Protein 5C5T (pdb70)

Radius of gyration: 26.63 Å; Cα contacts (8 Å, |Δi|>4): 850; chains: 2; bounding box: 52×87×55 Å

InterPro domains:
  IPR005123 Oxoglutarate/iron-dependent dioxygenase domain [PS51471] (134-240)
  IPR006620 Prolyl 4-hydroxylase, alpha subunit [SM00702] (50-239)
  IPR044862 Prolyl 4-hydroxylase alpha subunit, Fe(2+) 2OG dioxygenase domain [PF13640] (138-239)
  IPR045054 Prolyl 4-hydroxylase [PTHR10869] (55-238)

Sequence (360 aa):
GVCDGKYYEKIDGFLSDIECDVLINAAIKKGLIPKSRNSEQTWFMPGEHEVIDKIQKKTREFLNSKKHCIDKYNFEDVQVARYKPGQYYYHHYDGDDCDDACPKDQRLATLMVYLKAPEEGGGGETDFPTLKTKIKPKKGTSIFFWVADPVTRKLYKETLHAGLPVKSGEKIIANQWIRAVGVCDGKYYEKIDGFLSDIECDVLINAAIKKGLIRNSEQTWFMPGEHEVIDKIQKKTREFLNSKKHCIDKYNFEDVQVARYKPGQYYYHHYDGDDCDDACPKDQRLATLMVYLKAPEEGGGGETDFPTLKTKIKPKKGTSIFFWVADPVTRKLYKETLHAGLPVKSGEKIIANQWIRAVK

Structure (mmCIF, N/CA/C/O backbone):
data_5C5T
#
_entry.id   5C5T
#
_cell.length_a   33.790
_cell.length_b   156.950
_cell.length_c   41.240
_cell.angle_alpha   90.00
_cell.angle_beta   90.02
_cell.angle_gamma   90.00
#
_symmetry.space_group_name_H-M   'P 1 21 1'
#
loop_
_entity.id
_entity.type
_entity.pdbx_description
1 polymer 'Prolyl 4-hydroxylase'
2 non-polymer '2-OXOGLUTARIC ACID'
3 non-polymer 'ZINC ION'
4 non-polymer 'MANGANESE (II) ION'
5 water water
#
loop_
_atom_site.group_PDB
_atom_site.id
_atom_site.type_symbol
_atom_site.label_atom_id
_atom_site.label_alt_id
_atom_site.label_comp_id
_atom_site.label_asym_id
_atom_site.label_entity_id
_atom_site.label_seq_id
_atom_site.pdbx_PDB_ins_code
_atom_site.Cartn_x
_atom_site.Cartn_y
_atom_site.Cartn_z
_atom_site.occupancy
_atom_site.B_iso_or_equiv
_atom_site.auth_seq_id
_atom_site.auth_comp_id
_atom_site.auth_asym_id
_atom_site.auth_atom_id
_atom_site.pdbx_PDB_model_num
ATOM 1 N N . GLY A 1 31 ? -25.536 5.471 4.968 1.00 45.17 31 GLY A N 1
ATOM 2 C CA . GLY A 1 31 ? -25.646 6.643 4.109 1.00 32.70 31 GLY A CA 1
ATOM 3 C C . GLY A 1 31 ? -24.546 7.655 4.338 1.00 29.33 31 GLY A C 1
ATOM 4 O O . GLY A 1 31 ? -23.827 7.610 5.346 1.00 27.13 31 GLY A O 1
ATOM 5 N N . VAL A 1 32 ? -24.418 8.601 3.412 1.00 19.30 32 VAL A N 1
ATOM 6 C CA . VAL A 1 32 ? -23.399 9.631 3.537 1.00 16.01 32 VAL A CA 1
ATOM 7 C C . VAL A 1 32 ? -23.616 10.462 4.817 1.00 15.31 32 VAL A C 1
ATOM 8 O O . VAL A 1 32 ? -24.754 10.641 5.294 1.00 17.88 32 VAL A O 1
ATOM 12 N N . CYS A 1 33 ? -22.512 10.970 5.360 1.00 18.58 33 CYS A N 1
ATOM 13 C CA . CYS A 1 33 ? -22.527 11.764 6.599 1.00 18.89 33 CYS A CA 1
ATOM 14 C C . CYS A 1 33 ? -23.580 12.885 6.637 1.00 20.08 33 CYS A C 1
ATOM 15 O O . CYS A 1 33 ? -23.470 13.843 5.883 1.00 17.80 33 CYS A O 1
ATOM 18 N N . ASP A 1 34 ? -24.592 12.739 7.503 1.00 20.39 34 ASP A N 1
ATOM 19 C CA . ASP A 1 34 ? -25.721 13.686 7.608 1.00 21.46 34 ASP A CA 1
ATOM 20 C C . ASP A 1 34 ? -26.476 14.000 6.304 1.00 17.78 34 ASP A C 1
ATOM 21 O O . ASP A 1 34 ? -27.168 15.016 6.198 1.00 20.17 34 ASP A O 1
ATOM 26 N N . GLY A 1 35 ? -26.386 13.103 5.335 1.00 17.66 35 GLY A N 1
ATOM 27 C CA . GLY A 1 35 ? -26.967 13.316 4.012 1.00 18.78 35 GLY A CA 1
ATOM 28 C C . GLY A 1 35 ? -26.359 14.421 3.156 1.00 16.00 35 GLY A C 1
ATOM 29 O O . GLY A 1 35 ? -26.884 14.743 2.088 1.00 19.65 35 GLY A O 1
ATOM 30 N N . LYS A 1 36 ? -25.235 14.977 3.593 1.00 14.30 36 LYS A N 1
ATOM 31 C CA . LYS A 1 36 ? -24.628 16.109 2.927 1.00 12.64 36 LYS A CA 1
ATOM 32 C C . LYS A 1 36 ? -23.491 15.662 2.000 1.00 14.39 36 LYS A C 1
ATOM 33 O O . LYS A 1 36 ? -22.320 15.584 2.386 1.00 13.73 36 LYS A O 1
ATOM 39 N N . TYR A 1 37 ? -23.810 15.318 0.770 1.00 11.96 37 TYR A N 1
ATOM 40 C CA . TYR A 1 37 ? -22.751 14.855 -0.153 1.00 12.25 37 TYR A CA 1
ATOM 41 C C . TYR A 1 37 ? -21.659 15.896 -0.433 1.00 12.44 37 TYR A C 1
ATOM 42 O O . TYR A 1 37 ? -20.505 15.543 -0.637 1.00 10.91 37 TYR A O 1
ATOM 51 N N . TYR A 1 38 ? -22.034 17.181 -0.432 1.00 12.37 38 TYR A N 1
ATOM 52 C CA . TYR A 1 38 ? -21.104 18.315 -0.621 1.00 12.04 38 TYR A CA 1
ATOM 53 C C . TYR A 1 38 ? -21.556 19.476 0.245 1.00 12.19 38 TYR A C 1
ATOM 54 O O . TYR A 1 38 ? -22.726 19.519 0.644 1.00 13.22 38 TYR A O 1
ATOM 63 N N . GLU A 1 39 ? -20.602 20.323 0.615 1.00 12.21 39 GLU A N 1
ATOM 64 C CA . GLU A 1 39 ? -20.844 21.587 1.289 1.00 12.61 39 GLU A CA 1
ATOM 65 C C . GLU A 1 39 ? -19.939 22.616 0.666 1.00 12.88 39 GLU A C 1
ATOM 66 O O . GLU A 1 39 ? -18.735 22.365 0.406 1.00 13.25 39 GLU A O 1
ATOM 72 N N . LYS A 1 40 ? -20.480 23.833 0.540 1.00 13.29 40 LYS A N 1
ATOM 73 C CA . LYS A 1 40 ? -19.743 24.957 -0.022 1.00 13.51 40 LYS A CA 1
ATOM 74 C C . LYS A 1 40 ? -19.458 25.952 1.072 1.00 10.98 40 LYS A C 1
ATOM 75 O O . LYS A 1 40 ? -20.356 26.265 1.852 1.00 13.82 40 LYS A O 1
ATOM 81 N N . ILE A 1 41 ? -18.223 26.440 1.152 1.00 14.41 41 ILE A N 1
ATOM 82 C CA . ILE A 1 41 ? -17.842 27.440 2.131 1.00 13.99 41 ILE A CA 1
ATOM 83 C C . ILE A 1 41 ? -17.260 28.663 1.444 1.00 13.26 41 ILE A C 1
ATOM 84 O O . ILE A 1 41 ? -16.161 28.609 0.916 1.00 13.20 41 ILE A O 1
ATOM 89 N N . ASP A 1 42 ? -17.966 29.788 1.463 1.00 14.15 42 ASP A N 1
ATOM 90 C CA . ASP A 1 42 ? -17.371 31.019 0.931 1.00 13.69 42 ASP A CA 1
ATOM 91 C C . ASP A 1 42 ? -16.318 31.590 1.902 1.00 13.96 42 ASP A C 1
ATOM 92 O O . ASP A 1 42 ? -16.469 31.457 3.103 1.00 17.85 42 ASP A O 1
ATOM 97 N N . GLY A 1 43 ? -15.288 32.232 1.363 1.00 16.61 43 GLY A N 1
ATOM 98 C CA . GLY A 1 43 ? -14.232 32.828 2.150 1.00 18.67 43 GLY A CA 1
ATOM 99 C C . GLY A 1 43 ? -13.386 31.883 2.961 1.00 17.82 43 GLY A C 1
ATOM 100 O O . GLY A 1 43 ? -12.793 32.275 3.968 1.00 21.90 43 GLY A O 1
ATOM 101 N N . PHE A 1 44 ? -13.295 30.635 2.497 1.00 12.54 44 PHE A N 1
ATOM 102 C CA . PHE A 1 44 ? -12.436 29.646 3.133 1.00 15.20 44 PHE A CA 1
ATOM 103 C C . PHE A 1 44 ? -10.991 30.155 3.172 1.00 12.02 44 PHE A C 1
ATOM 104 O O . PHE A 1 44 ? -10.345 30.012 4.204 1.00 15.05 44 PHE A O 1
ATOM 112 N N . LEU A 1 45 ? -10.502 30.713 2.059 1.00 13.62 45 LEU A N 1
ATOM 113 C CA . LEU A 1 45 ? -9.243 31.501 2.062 1.00 15.81 45 LEU A CA 1
ATOM 114 C C . LEU A 1 45 ? -9.521 32.928 1.739 1.00 13.70 45 LEU A C 1
ATOM 115 O O . LEU A 1 45 ? -10.439 33.191 0.963 1.00 14.41 45 LEU A O 1
ATOM 120 N N . SER A 1 46 ? -8.712 33.867 2.257 1.00 13.69 46 SER A N 1
ATOM 121 C CA . SER A 1 46 ? -8.832 35.241 1.770 1.00 14.28 46 SER A CA 1
ATOM 122 C C . SER A 1 46 ? -8.325 35.386 0.336 1.00 15.43 46 SER A C 1
ATOM 123 O O . SER A 1 46 ? -7.586 34.534 -0.184 1.00 14.36 46 SER A O 1
ATOM 126 N N . ASP A 1 47 ? -8.711 36.473 -0.297 1.00 15.62 47 ASP A N 1
ATOM 127 C CA . ASP A 1 47 ? -8.248 36.754 -1.651 1.00 17.25 47 ASP A CA 1
ATOM 128 C C . ASP A 1 47 ? -6.700 36.848 -1.688 1.00 15.11 47 ASP A C 1
ATOM 129 O O . ASP A 1 47 ? -6.066 36.296 -2.588 1.00 14.25 47 ASP A O 1
ATOM 134 N N . ILE A 1 48 ? -6.080 37.510 -0.728 1.00 16.06 48 ILE A N 1
ATOM 135 C CA . ILE A 1 48 ? -4.625 37.672 -0.853 1.00 15.87 48 ILE A CA 1
ATOM 136 C C . ILE A 1 48 ? -3.936 36.311 -0.559 1.00 16.04 48 ILE A C 1
ATOM 137 O O . ILE A 1 48 ? -2.924 36.023 -1.208 1.00 16.24 48 ILE A O 1
ATOM 142 N N . GLU A 1 49 ? -4.492 35.464 0.318 1.00 16.95 49 GLU A N 1
ATOM 143 C CA . GLU A 1 49 ? -3.988 34.090 0.526 1.00 14.85 49 GLU A CA 1
ATOM 144 C C . GLU A 1 49 ? -4.051 33.269 -0.765 1.00 13.14 49 GLU A C 1
ATOM 145 O O . GLU A 1 49 ? -3.084 32.560 -1.089 1.00 13.28 49 GLU A O 1
ATOM 151 N N . CYS A 1 50 ? -5.164 33.346 -1.523 1.00 10.75 50 CYS A N 1
ATOM 152 C CA . CYS A 1 50 ? -5.206 32.699 -2.829 1.00 9.90 50 CYS A CA 1
ATOM 153 C C . CYS A 1 50 ? -4.102 33.176 -3.772 1.00 11.77 50 CYS A C 1
ATOM 154 O O . CYS A 1 50 ? -3.453 32.374 -4.452 1.00 14.30 50 CYS A O 1
ATOM 157 N N . ASP A 1 51 ? -3.847 34.482 -3.790 1.00 13.18 51 ASP A N 1
ATOM 158 C CA . ASP A 1 51 ? -2.852 35.011 -4.709 1.00 11.69 51 ASP A CA 1
ATOM 159 C C . ASP A 1 51 ? -1.446 34.569 -4.310 1.00 11.37 51 ASP A C 1
ATOM 160 O O . ASP A 1 51 ? -0.638 34.259 -5.184 1.00 13.95 51 ASP A O 1
ATOM 165 N N . VAL A 1 52 ? -1.171 34.522 -3.015 1.00 15.67 52 VAL A N 1
ATOM 166 C CA . VAL A 1 52 ? 0.131 34.096 -2.533 1.00 16.80 52 VAL A CA 1
ATOM 167 C C . VAL A 1 52 ? 0.350 32.631 -2.977 1.00 13.84 52 VAL A C 1
ATOM 168 O O . VAL A 1 52 ? 1.429 32.255 -3.424 1.00 15.65 52 VAL A O 1
ATOM 172 N N . LEU A 1 53 ? -0.702 31.828 -2.905 1.00 13.80 53 LEU A N 1
ATOM 173 C CA . LEU A 1 53 ? -0.556 30.418 -3.259 1.00 13.71 53 LEU A CA 1
ATOM 174 C C . LEU A 1 53 ? -0.389 30.268 -4.751 1.00 13.74 53 LEU A C 1
ATOM 175 O O . LEU A 1 53 ? 0.470 29.504 -5.201 1.00 12.92 53 LEU A O 1
ATOM 180 N N . ILE A 1 54 ? -1.170 30.993 -5.563 1.00 12.13 54 ILE A N 1
ATOM 181 C CA . ILE A 1 54 ? -0.954 30.955 -6.990 1.00 10.95 54 ILE A CA 1
ATOM 182 C C . ILE A 1 54 ? 0.477 31.298 -7.356 1.00 13.66 54 ILE A C 1
ATOM 183 O O . ILE A 1 54 ? 1.086 30.636 -8.182 1.00 12.47 54 ILE A O 1
ATOM 188 N N . ASN A 1 55 ? 1.006 32.388 -6.796 1.00 12.97 55 ASN A N 1
ATOM 189 C CA . ASN A 1 55 ? 2.377 32.785 -7.122 1.00 13.80 55 ASN A CA 1
ATOM 190 C C . ASN A 1 55 ? 3.403 31.723 -6.724 1.00 12.69 55 ASN A C 1
ATOM 191 O O . ASN A 1 55 ? 4.323 31.497 -7.484 1.00 14.67 55 ASN A O 1
ATOM 196 N N . ALA A 1 56 ? 3.204 31.029 -5.593 1.00 10.64 56 ALA A N 1
ATOM 197 C CA . ALA A 1 56 ? 4.103 29.972 -5.145 1.00 12.02 56 ALA A CA 1
ATOM 198 C C . ALA A 1 56 ? 4.017 28.818 -6.135 1.00 13.85 56 ALA A C 1
ATOM 199 O O . ALA A 1 56 ? 5.050 28.249 -6.488 1.00 15.89 56 ALA A O 1
ATOM 201 N N . ALA A 1 57 ? 2.816 28.496 -6.614 1.00 11.59 57 ALA A N 1
ATOM 202 C CA . ALA A 1 57 ? 2.661 27.419 -7.597 1.00 12.66 57 ALA A CA 1
ATOM 203 C C . ALA A 1 57 ? 3.318 27.777 -8.987 1.00 11.93 57 ALA A C 1
ATOM 204 O O . ALA A 1 57 ? 3.954 26.946 -9.614 1.00 12.15 57 ALA A O 1
ATOM 206 N N . ILE A 1 58 ? 3.179 29.024 -9.428 1.00 12.04 58 ILE A N 1
ATOM 207 C CA . ILE A 1 58 ? 3.820 29.482 -10.666 1.00 13.23 58 ILE A CA 1
ATOM 208 C C . ILE A 1 58 ? 5.334 29.339 -10.517 1.00 12.67 58 ILE A C 1
ATOM 209 O O . ILE A 1 58 ? 6.001 28.867 -11.447 1.00 14.39 58 ILE A O 1
ATOM 214 N N . LYS A 1 59 ? 5.876 29.714 -9.358 1.00 15.73 59 LYS A N 1
ATOM 215 C CA . LYS A 1 59 ? 7.331 29.583 -9.134 1.00 16.28 59 LYS A CA 1
ATOM 216 C C . LYS A 1 59 ? 7.815 28.121 -9.191 1.00 16.86 59 LYS A C 1
ATOM 217 O O . LYS A 1 59 ? 8.995 27.887 -9.480 1.00 21.47 59 LYS A O 1
ATOM 223 N N . LYS A 1 60 ? 6.909 27.166 -8.969 1.00 13.90 60 LYS A N 1
ATOM 224 C CA . LYS A 1 60 ? 7.208 25.733 -9.076 1.00 15.42 60 LYS A CA 1
ATOM 225 C C . LYS A 1 60 ? 6.979 25.159 -10.471 1.00 12.63 60 LYS A C 1
ATOM 226 O O . LYS A 1 60 ? 7.150 23.944 -10.679 1.00 14.08 60 LYS A O 1
ATOM 232 N N . GLY A 1 61 ? 6.560 25.999 -11.415 1.00 15.32 61 GLY A N 1
ATOM 233 C CA . GLY A 1 61 ? 6.454 25.611 -12.801 1.00 17.86 61 GLY A CA 1
ATOM 234 C C . GLY A 1 61 ? 5.042 25.384 -13.303 1.00 18.47 61 GLY A C 1
ATOM 235 O O . GLY A 1 61 ? 4.872 24.805 -14.394 1.00 30.00 61 GLY A O 1
ATOM 236 N N . LEU A 1 62 ? 4.040 25.840 -12.555 1.00 16.51 62 LEU A N 1
ATOM 237 C CA . LEU A 1 62 ? 2.636 25.497 -12.901 1.00 20.27 62 LEU A CA 1
ATOM 238 C C . LEU A 1 62 ? 2.311 25.794 -14.354 1.00 30.58 62 LEU A C 1
ATOM 239 O O . LEU A 1 62 ? 1.596 25.018 -14.985 1.00 32.30 62 LEU A O 1
ATOM 244 N N . ILE A 1 63 ? 2.811 26.904 -14.895 1.00 24.45 63 ILE A N 1
ATOM 245 C CA . ILE A 1 63 ? 2.398 27.285 -16.252 1.00 30.77 63 ILE A CA 1
ATOM 246 C C . ILE A 1 63 ? 3.299 26.633 -17.312 1.00 35.24 63 ILE A C 1
ATOM 247 O O . ILE A 1 63 ? 4.465 26.980 -17.448 1.00 39.45 63 ILE A O 1
ATOM 252 N N . PRO A 1 80 ? -9.255 13.437 -25.044 1.00 45.08 80 PRO A N 1
ATOM 253 C CA . PRO A 1 80 ? -10.676 13.701 -25.292 1.00 45.68 80 PRO A CA 1
ATOM 254 C C . PRO A 1 80 ? -11.465 13.433 -24.026 1.00 48.96 80 PRO A C 1
ATOM 255 O O . PRO A 1 80 ? -12.259 14.260 -23.543 1.00 42.94 80 PRO A O 1
ATOM 259 N N . LYS A 1 81 ? -11.218 12.266 -23.455 1.00 49.32 81 LYS A N 1
ATOM 260 C CA . LYS A 1 81 ? -11.780 11.970 -22.159 1.00 48.75 81 LYS A CA 1
ATOM 261 C C . LYS A 1 81 ? -11.140 12.850 -21.108 1.00 50.00 81 LYS A C 1
ATOM 262 O O . LYS A 1 81 ? -11.380 14.057 -21.084 1.00 53.78 81 LYS A O 1
ATOM 268 N N . SER A 1 82 ? -10.283 12.255 -20.288 1.00 46.88 82 SER A N 1
ATOM 269 C CA . SER A 1 82 ? -10.088 12.702 -18.913 1.00 42.98 82 SER A CA 1
ATOM 270 C C . SER A 1 82 ? -9.483 14.100 -18.717 1.00 39.27 82 SER A C 1
ATOM 271 O O . SER A 1 82 ? -10.109 15.122 -19.057 1.00 32.33 82 SER A O 1
ATOM 274 N N . ARG A 1 83 ? -8.290 14.136 -18.120 1.00 36.82 83 ARG A N 1
ATOM 275 C CA . ARG A 1 83 ? -7.782 15.365 -17.537 1.00 32.77 83 ARG A CA 1
ATOM 276 C C . ARG A 1 83 ? -6.879 16.114 -18.498 1.00 34.58 83 ARG A C 1
ATOM 277 O O . ARG A 1 83 ? -5.942 15.558 -19.090 1.00 33.88 83 ARG A O 1
ATOM 285 N N . ASN A 1 84 ? -7.177 17.398 -18.620 1.00 27.17 84 ASN A N 1
ATOM 286 C CA . ASN A 1 84 ? -6.492 18.294 -19.522 1.00 26.93 84 ASN A CA 1
ATOM 287 C C . ASN A 1 84 ? -6.259 19.563 -18.720 1.00 30.29 84 ASN A C 1
ATOM 288 O O . ASN A 1 84 ? -7.084 20.474 -18.762 1.00 29.75 84 ASN A O 1
ATOM 293 N N . SER A 1 85 ? -5.173 19.560 -17.940 1.00 20.90 85 SER A N 1
ATOM 294 C CA . SER A 1 85 ? -4.782 20.642 -17.017 1.00 17.83 85 SER A CA 1
ATOM 295 C C . SER A 1 85 ? -3.284 20.483 -16.704 1.00 19.04 85 SER A C 1
ATOM 296 O O . SER A 1 85 ? -2.663 19.485 -17.087 1.00 22.96 85 SER A O 1
ATOM 299 N N . GLU A 1 86 ? -2.723 21.494 -16.051 1.00 18.57 86 GLU A N 1
ATOM 300 C CA . GLU A 1 86 ? -1.337 21.490 -15.548 1.00 16.07 86 GLU A CA 1
ATOM 301 C C . GLU A 1 86 ? -1.440 21.355 -14.038 1.00 14.82 86 GLU A C 1
ATOM 302 O O . GLU A 1 86 ? -2.414 21.833 -13.472 1.00 17.15 86 GLU A O 1
ATOM 308 N N . GLN A 1 87 ? -0.492 20.658 -13.410 1.00 17.14 87 GLN A N 1
ATOM 309 C CA . GLN A 1 87 ? -0.502 20.459 -11.959 1.00 14.11 87 GLN A CA 1
ATOM 310 C C . GLN A 1 87 ? 0.858 20.595 -11.281 1.00 13.62 87 GLN A C 1
ATOM 311 O O . GLN A 1 87 ? 1.901 20.315 -11.866 1.00 15.33 87 GLN A O 1
ATOM 317 N N . THR A 1 88 ? 0.846 20.990 -10.014 1.00 11.54 88 THR A N 1
ATOM 318 C CA . THR A 1 88 ? 2.022 20.837 -9.181 1.00 12.92 88 THR A CA 1
ATOM 319 C C . THR A 1 88 ? 1.634 20.403 -7.770 1.00 11.99 88 THR A C 1
ATOM 320 O O . THR A 1 88 ? 0.456 20.497 -7.384 1.00 15.28 88 THR A O 1
ATOM 324 N N . TRP A 1 89 ? 2.597 19.835 -7.052 1.00 12.93 89 TRP A N 1
ATOM 325 C CA . TRP A 1 89 ? 2.399 19.342 -5.678 1.00 14.70 89 TRP A CA 1
ATOM 326 C C . TRP A 1 89 ? 3.227 20.071 -4.634 1.00 14.69 89 TRP A C 1
ATOM 327 O O . TRP A 1 89 ? 4.371 20.395 -4.884 1.00 14.83 89 TRP A O 1
ATOM 338 N N . PHE A 1 90 ? 2.657 20.235 -3.441 1.00 11.64 90 PHE A N 1
ATOM 339 C CA . PHE A 1 90 ? 3.335 20.879 -2.315 1.00 11.86 90 PHE A CA 1
ATOM 340 C C . PHE A 1 90 ? 3.652 19.855 -1.242 1.00 15.63 90 PHE A C 1
ATOM 341 O O . PHE A 1 90 ? 2.808 18.989 -0.909 1.00 13.18 90 PHE A O 1
ATOM 349 N N . MET A 1 91 ? 4.891 19.907 -0.747 1.00 13.05 91 MET A N 1
ATOM 350 C CA . MET A 1 91 ? 5.298 19.123 0.402 1.00 15.06 91 MET A CA 1
ATOM 351 C C . MET A 1 91 ? 4.618 19.631 1.664 1.00 14.78 91 MET A C 1
ATOM 352 O O . MET A 1 91 ? 4.227 20.802 1.724 1.00 16.71 91 MET A O 1
ATOM 357 N N . PRO A 1 92 ? 4.451 18.737 2.651 1.00 15.51 92 PRO A N 1
ATOM 358 C CA . PRO A 1 92 ? 3.951 19.142 3.968 1.00 22.47 92 PRO A CA 1
ATOM 359 C C . PRO A 1 92 ? 4.807 20.291 4.493 1.00 20.79 92 PRO A C 1
ATOM 360 O O . PRO A 1 92 ? 6.042 20.236 4.380 1.00 18.25 92 PRO A O 1
ATOM 364 N N . GLY A 1 93 ? 4.181 21.360 4.980 1.00 22.76 93 GLY A N 1
ATOM 365 C CA . GLY A 1 93 ? 4.934 22.469 5.546 1.00 27.20 93 GLY A CA 1
ATOM 366 C C . GLY A 1 93 ? 5.696 23.369 4.579 1.00 21.06 93 GLY A C 1
ATOM 367 O O . GLY A 1 93 ? 6.408 24.273 4.998 1.00 19.94 93 GLY A O 1
ATOM 368 N N . GLU A 1 94 ? 5.500 23.172 3.268 1.00 22.36 94 GLU A N 1
ATOM 369 C CA . GLU A 1 94 ? 6.232 23.934 2.268 1.00 18.06 94 GLU A CA 1
ATOM 370 C C . GLU A 1 94 ? 5.829 25.408 2.296 1.00 17.02 94 GLU A C 1
ATOM 371 O O . GLU A 1 94 ? 6.661 26.299 2.084 1.00 18.88 94 GLU A O 1
ATOM 377 N N . HIS A 1 95 ? 4.538 25.639 2.532 1.00 16.91 95 HIS A N 1
ATOM 378 C CA . HIS A 1 95 ? 3.952 26.971 2.426 1.00 19.64 95 HIS A CA 1
ATOM 379 C C . HIS A 1 95 ? 2.868 27.233 3.480 1.00 17.66 95 HIS A C 1
ATOM 380 O O . HIS A 1 95 ? 2.065 26.373 3.794 1.00 20.10 95 HIS A O 1
ATOM 387 N N . GLU A 1 96 ? 2.898 28.426 4.071 1.00 21.43 96 GLU A N 1
ATOM 388 C CA . GLU A 1 96 ? 1.963 28.750 5.119 1.00 16.86 96 GLU A CA 1
ATOM 389 C C . GLU A 1 96 ? 0.494 28.690 4.674 1.00 14.11 96 GLU A C 1
ATOM 390 O O . GLU A 1 96 ? -0.360 28.326 5.484 1.00 17.99 96 GLU A O 1
ATOM 396 N N . VAL A 1 97 ? 0.183 28.960 3.411 1.00 14.26 97 VAL A N 1
ATOM 397 C CA . VAL A 1 97 ? -1.232 28.897 2.970 1.00 15.31 97 VAL A CA 1
ATOM 398 C C . VAL A 1 97 ? -1.671 27.423 2.879 1.00 15.64 97 VAL A C 1
ATOM 399 O O . VAL A 1 97 ? -2.827 27.126 3.102 1.00 16.84 97 VAL A O 1
ATOM 403 N N . ILE A 1 98 ? -0.757 26.517 2.533 1.00 17.45 98 ILE A N 1
ATOM 404 C CA . ILE A 1 98 ? -1.078 25.078 2.617 1.00 19.63 98 ILE A CA 1
ATOM 405 C C . ILE A 1 98 ? -1.356 24.639 4.034 1.00 18.82 98 ILE A C 1
ATOM 406 O O . ILE A 1 98 ? -2.329 23.896 4.304 1.00 18.51 98 ILE A O 1
ATOM 411 N N . ASP A 1 99 ? -0.487 25.063 4.951 1.00 20.51 99 ASP A N 1
ATOM 412 C CA . ASP A 1 99 ? -0.710 24.851 6.360 1.00 21.84 99 ASP A CA 1
ATOM 413 C C . ASP A 1 99 ? -2.106 25.294 6.766 1.00 17.59 99 ASP A C 1
ATOM 414 O O . ASP A 1 99 ? -2.770 24.614 7.520 1.00 21.50 99 ASP A O 1
ATOM 419 N N . LYS A 1 100 ? -2.549 26.462 6.304 1.00 16.62 100 LYS A N 1
ATOM 420 C CA . LYS A 1 100 ? -3.881 26.939 6.676 1.00 17.04 100 LYS A CA 1
ATOM 421 C C . LYS A 1 100 ? -5.031 26.118 6.086 1.00 14.52 100 LYS A C 1
ATOM 422 O O . LYS A 1 100 ? -5.993 25.813 6.760 1.00 17.28 100 LYS A O 1
ATOM 428 N N . ILE A 1 101 ? -4.912 25.755 4.819 1.00 16.58 101 ILE A N 1
ATOM 429 C CA . ILE A 1 101 ? -5.876 24.811 4.218 1.00 13.30 101 ILE A CA 1
ATOM 430 C C . ILE A 1 101 ? -6.029 23.599 5.108 1.00 14.74 101 ILE A C 1
ATOM 431 O O . ILE A 1 101 ? -7.147 23.205 5.440 1.00 15.93 101 ILE A O 1
ATOM 436 N N . GLN A 1 102 ? -4.910 23.031 5.541 1.00 14.10 102 GLN A N 1
ATOM 437 C CA . GLN A 1 102 ? -4.979 21.757 6.260 1.00 17.64 102 GLN A CA 1
ATOM 438 C C . GLN A 1 102 ? -5.531 21.948 7.645 1.00 17.00 102 GLN A C 1
ATOM 439 O O . GLN A 1 102 ? -6.360 21.168 8.109 1.00 19.11 102 GLN A O 1
ATOM 445 N N . LYS A 1 103 ? -5.133 23.030 8.285 1.00 14.74 103 LYS A N 1
ATOM 446 C CA . LYS A 1 103 ? -5.713 23.374 9.595 1.00 16.41 103 LYS A CA 1
ATOM 447 C C . LYS A 1 103 ? -7.237 23.549 9.552 1.00 18.88 103 LYS A C 1
ATOM 448 O O . LYS A 1 103 ? -7.938 22.979 10.367 1.00 20.19 103 LYS A O 1
ATOM 454 N N . LYS A 1 104 ? -7.745 24.332 8.609 1.00 15.53 104 LYS A N 1
ATOM 455 C CA . LYS A 1 104 ? -9.177 24.530 8.510 1.00 14.54 104 LYS A CA 1
ATOM 456 C C . LYS A 1 104 ? -9.906 23.285 8.065 1.00 15.87 104 LYS A C 1
ATOM 457 O O . LYS A 1 104 ? -11.080 23.101 8.424 1.00 17.91 104 LYS A O 1
ATOM 463 N N . THR A 1 105 ? -9.238 22.440 7.278 1.00 17.27 105 THR A N 1
ATOM 464 C CA . THR A 1 105 ? -9.873 21.193 6.843 1.00 15.72 105 THR A CA 1
ATOM 465 C C . THR A 1 105 ? -10.009 20.286 8.076 1.00 14.72 105 THR A C 1
ATOM 466 O O . THR A 1 105 ? -11.038 19.675 8.297 1.00 14.43 105 THR A O 1
ATOM 470 N N . ARG A 1 106 ? -8.967 20.208 8.880 1.00 15.54 106 ARG A N 1
ATOM 471 C CA . ARG A 1 106 ? -9.025 19.387 10.079 1.00 16.17 106 ARG A CA 1
ATOM 472 C C . ARG A 1 106 ? -10.118 19.891 11.041 1.00 20.90 106 ARG A C 1
ATOM 473 O O . ARG A 1 106 ? -10.921 19.088 11.576 1.00 20.86 106 ARG A O 1
ATOM 481 N N . GLU A 1 107 ? -10.198 21.200 11.237 1.00 20.40 107 GLU A N 1
ATOM 482 C CA . GLU A 1 107 ? -11.230 21.756 12.108 1.00 16.91 107 GLU A CA 1
ATOM 483 C C . GLU A 1 107 ? -12.639 21.444 11.583 1.00 17.63 107 GLU A C 1
ATOM 484 O O . GLU A 1 107 ? -13.551 21.200 12.359 1.00 21.85 107 GLU A O 1
ATOM 490 N N . PHE A 1 108 ? -12.788 21.489 10.265 1.00 15.11 108 PHE A N 1
ATOM 491 C CA . PHE A 1 108 ? -14.062 21.089 9.611 1.00 16.93 108 PHE A CA 1
ATOM 492 C C . PHE A 1 108 ? -14.406 19.621 9.855 1.00 19.45 108 PHE A C 1
ATOM 493 O O . PHE A 1 108 ? -15.551 19.272 10.152 1.00 16.43 108 PHE A O 1
ATOM 501 N N . LEU A 1 109 ? -13.428 18.753 9.662 1.00 18.97 109 LEU A N 1
ATOM 502 C CA . LEU A 1 109 ? -13.657 17.318 9.832 1.00 16.82 109 LEU A CA 1
ATOM 503 C C . LEU A 1 109 ? -13.931 17.016 11.316 1.00 18.28 109 LEU A C 1
ATOM 504 O O . LEU A 1 109 ? -14.609 16.044 11.627 1.00 15.56 109 LEU A O 1
ATOM 509 N N . ASN A 1 110 ? -13.458 17.876 12.213 1.00 23.04 110 ASN A N 1
ATOM 510 C CA . ASN A 1 110 ? -13.717 17.681 13.637 1.00 23.81 110 ASN A CA 1
ATOM 511 C C . ASN A 1 110 ? -15.208 17.802 14.015 1.00 24.73 110 ASN A C 1
ATOM 512 O O . ASN A 1 110 ? -15.621 17.290 15.062 1.00 28.91 110 ASN A O 1
ATOM 517 N N . SER A 1 111 ? -16.010 18.431 13.163 1.00 20.25 111 SER A N 1
ATOM 518 C CA . SER A 1 111 ? -17.473 18.470 13.330 1.00 22.61 111 SER A CA 1
ATOM 519 C C . SER A 1 111 ? -18.157 17.204 12.804 1.00 27.59 111 SER A C 1
ATOM 520 O O . SER A 1 111 ? -19.375 17.072 12.872 1.00 34.46 111 SER A O 1
ATOM 523 N N . LYS A 1 112 ? -17.374 16.273 12.274 1.00 22.39 112 LYS A N 1
ATOM 524 C CA . LYS A 1 112 ? -17.902 15.088 11.623 1.00 28.32 112 LYS A CA 1
ATOM 525 C C . LYS A 1 112 ? -17.342 13.850 12.274 1.00 21.83 112 LYS A C 1
ATOM 526 O O . LYS A 1 112 ? -17.177 12.824 11.633 1.00 19.67 112 LYS A O 1
ATOM 532 N N . LYS A 1 113 ? -17.035 13.936 13.563 1.00 26.39 113 LYS A N 1
ATOM 533 C CA . LYS A 1 113 ? -16.383 12.794 14.213 1.00 31.80 113 LYS A CA 1
ATOM 534 C C . LYS A 1 113 ? -17.268 11.551 14.192 1.00 30.01 113 LYS A C 1
ATOM 535 O O . LYS A 1 113 ? -16.767 10.423 14.247 1.00 30.29 113 LYS A O 1
ATOM 541 N N . HIS A 1 114 ? -18.579 11.713 14.090 1.00 24.13 114 HIS A N 1
ATOM 542 C CA . HIS A 1 114 ? -19.423 10.521 14.078 1.00 25.49 114 HIS A CA 1
ATOM 543 C C . HIS A 1 114 ? -19.456 9.844 12.691 1.00 30.91 114 HIS A C 1
ATOM 544 O O . HIS A 1 114 ? -20.012 8.755 12.536 1.00 32.39 114 HIS A O 1
ATOM 551 N N . CYS A 1 115 ? -18.819 10.474 11.708 1.00 21.05 115 CYS A N 1
ATOM 552 C CA . CYS A 1 115 ? -18.734 9.950 10.362 1.00 20.76 115 CYS A CA 1
ATOM 553 C C . CYS A 1 115 ? -17.331 9.490 9.974 1.00 24.16 115 CYS A C 1
ATOM 554 O O . CYS A 1 115 ? -17.168 8.605 9.123 1.00 26.87 115 CYS A O 1
ATOM 557 N N . ILE A 1 116 ? -16.304 10.100 10.562 1.00 19.98 116 ILE A N 1
ATOM 558 C CA . ILE A 1 116 ? -14.946 9.736 10.150 1.00 19.41 116 ILE A CA 1
ATOM 559 C C . ILE A 1 116 ? -14.050 9.775 11.374 1.00 24.68 116 ILE A C 1
ATOM 560 O O . ILE A 1 116 ? -14.088 10.715 12.171 1.00 30.96 116 ILE A O 1
ATOM 565 N N . ASP A 1 117 ? -13.288 8.697 11.514 1.00 24.96 117 ASP A N 1
ATOM 566 C CA . ASP A 1 117 ? -12.329 8.514 12.615 1.00 26.33 117 ASP A CA 1
ATOM 567 C C . ASP A 1 117 ? -10.941 8.892 12.127 1.00 26.37 117 ASP A C 1
ATOM 568 O O . ASP A 1 117 ? -10.650 10.060 11.957 1.00 35.17 117 ASP A O 1
ATOM 573 N N . LYS A 1 118 ? -10.089 7.921 11.861 1.00 29.36 118 LYS A N 1
ATOM 574 C CA . LYS A 1 118 ? -8.716 8.204 11.468 1.00 31.27 118 LYS A CA 1
ATOM 575 C C . LYS A 1 118 ? -8.647 8.549 9.993 1.00 26.02 118 LYS A C 1
ATOM 576 O O . LYS A 1 118 ? -9.333 7.917 9.181 1.00 28.53 118 LYS A O 1
ATOM 582 N N . TYR A 1 119 ? -7.840 9.555 9.663 1.00 18.20 119 TYR A N 1
ATOM 583 C CA . TYR A 1 119 ? -7.483 9.816 8.283 1.00 18.10 119 TYR A CA 1
ATOM 584 C C . TYR A 1 119 ? -6.091 10.413 8.168 1.00 19.71 119 TYR A C 1
ATOM 585 O O . TYR A 1 119 ? -5.475 10.771 9.189 1.00 21.81 119 TYR A O 1
ATOM 594 N N . ASN A 1 120 ? -5.610 10.502 6.920 1.00 18.49 120 ASN A N 1
ATOM 595 C CA . ASN A 1 120 ? -4.391 11.213 6.565 1.00 17.26 120 ASN A CA 1
ATOM 596 C C . ASN A 1 120 ? -4.688 12.267 5.527 1.00 18.26 120 ASN A C 1
ATOM 597 O O . ASN A 1 120 ? -5.594 12.087 4.700 1.00 18.33 120 ASN A O 1
ATOM 602 N N . PHE A 1 121 ? -3.918 13.351 5.538 1.00 17.18 121 PHE A N 1
ATOM 603 C CA . PHE A 1 121 ? -3.926 14.338 4.459 1.00 15.05 121 PHE A CA 1
ATOM 604 C C . PHE A 1 121 ? -2.908 13.976 3.365 1.00 15.35 121 PHE A C 1
ATOM 605 O O . PHE A 1 121 ? -1.673 13.860 3.630 1.00 18.00 121 PHE A O 1
ATOM 613 N N . GLU A 1 122 ? -3.371 13.885 2.123 1.00 14.43 122 GLU A N 1
ATOM 614 C CA . GLU A 1 122 ? -2.459 13.860 0.972 1.00 12.87 122 GLU A CA 1
ATOM 615 C C . GLU A 1 122 ? -1.716 15.200 0.828 1.00 12.06 122 GLU A C 1
ATOM 616 O O . GLU A 1 122 ? -2.202 16.245 1.281 1.00 13.94 122 GLU A O 1
ATOM 622 N N . ASP A 1 123 ? -0.539 15.190 0.211 1.00 12.34 123 ASP A N 1
ATOM 623 C CA . ASP A 1 123 ? 0.075 16.453 -0.214 1.00 13.34 123 ASP A CA 1
ATOM 624 C C . ASP A 1 123 ? -0.918 17.250 -1.061 1.00 13.24 123 ASP A C 1
ATOM 625 O O . ASP A 1 123 ? -1.588 16.691 -1.918 1.00 11.42 123 ASP A O 1
ATOM 630 N N . VAL A 1 124 ? -0.955 18.572 -0.895 1.00 11.19 124 VAL A N 1
ATOM 631 C CA . VAL A 1 124 ? -1.872 19.394 -1.668 1.00 13.92 124 VAL A CA 1
ATOM 632 C C . VAL A 1 124 ? -1.374 19.537 -3.124 1.00 14.06 124 VAL A C 1
ATOM 633 O O . VAL A 1 124 ? -0.172 19.711 -3.373 1.00 11.02 124 VAL A O 1
ATOM 637 N N . GLN A 1 125 ? -2.330 19.440 -4.061 1.00 10.26 125 GLN A N 1
ATOM 638 C CA . GLN A 1 125 ? -2.118 19.663 -5.479 1.00 10.75 125 GLN A CA 1
ATOM 639 C C . GLN A 1 125 ? -2.727 21.002 -5.870 1.00 12.88 125 GLN A C 1
ATOM 640 O O . GLN A 1 125 ? -3.861 21.330 -5.461 1.00 12.57 125 GLN A O 1
ATOM 646 N N . VAL A 1 126 ? -1.986 21.806 -6.642 1.00 11.59 126 VAL A N 1
ATOM 647 C CA . VAL A 1 126 ? -2.582 22.985 -7.290 1.00 10.20 126 VAL A CA 1
ATOM 648 C C . VAL A 1 126 ? -2.644 22.710 -8.800 1.00 9.39 126 VAL A C 1
ATOM 649 O O . VAL A 1 126 ? -1.658 22.258 -9.397 1.00 11.58 126 VAL A O 1
ATOM 653 N N . ALA A 1 127 ? -3.812 22.944 -9.415 1.00 9.15 127 ALA A N 1
ATOM 654 C CA . ALA A 1 127 ? -3.998 22.698 -10.819 1.00 9.26 127 ALA A CA 1
ATOM 655 C C . ALA A 1 127 ? -4.535 23.925 -11.525 1.00 11.24 127 ALA A C 1
ATOM 656 O O . ALA A 1 127 ? -5.285 24.701 -10.938 1.00 12.01 127 ALA A O 1
ATOM 658 N N . ARG A 1 128 ? -4.205 24.033 -12.810 1.00 12.88 128 ARG A N 1
ATOM 659 C CA . ARG A 1 128 ? -4.599 25.177 -13.633 1.00 12.63 128 ARG A CA 1
ATOM 660 C C . ARG A 1 128 ? -5.196 24.728 -14.951 1.00 14.12 128 ARG A C 1
ATOM 661 O O . ARG A 1 128 ? -4.717 23.781 -15.581 1.00 17.03 128 ARG A O 1
ATOM 669 N N . TYR A 1 129 ? -6.257 25.434 -15.338 1.00 11.60 129 TYR A N 1
ATOM 670 C CA . TYR A 1 129 ? -6.951 25.272 -16.593 1.00 13.92 129 TYR A CA 1
ATOM 671 C C . TYR A 1 129 ? -6.878 26.558 -17.433 1.00 14.78 129 TYR A C 1
ATOM 672 O O . TYR A 1 129 ? -7.335 27.625 -16.988 1.00 16.52 129 TYR A O 1
ATOM 681 N N . LYS A 1 130 ? -6.305 26.429 -18.626 1.00 14.27 130 LYS A N 1
ATOM 682 C CA . LYS A 1 130 ? -6.399 27.439 -19.658 1.00 21.29 130 LYS A CA 1
ATOM 683 C C . LYS A 1 130 ? -7.680 27.316 -20.474 1.00 22.06 130 LYS A C 1
ATOM 684 O O . LYS A 1 130 ? -8.380 26.299 -20.437 1.00 17.32 130 LYS A O 1
ATOM 690 N N . PRO A 1 131 ? -8.022 28.364 -21.235 1.00 22.05 131 PRO A N 1
ATOM 691 C CA . PRO A 1 131 ? -9.187 28.182 -22.093 1.00 17.80 131 PRO A CA 1
ATOM 692 C C . PRO A 1 131 ? -9.116 26.882 -22.936 1.00 17.80 131 PRO A C 1
ATOM 693 O O . PRO A 1 131 ? -8.093 26.558 -23.514 1.00 20.84 131 PRO A O 1
ATOM 697 N N . GLY A 1 132 ? -10.195 26.123 -22.955 1.00 16.87 132 GLY A N 1
ATOM 698 C CA . GLY A 1 132 ? -10.244 24.877 -23.674 1.00 18.03 132 GLY A CA 1
ATOM 699 C C . GLY A 1 132 ? -9.970 23.675 -22.782 1.00 22.33 132 GLY A C 1
ATOM 700 O O . GLY A 1 132 ? -10.194 22.526 -23.208 1.00 21.99 132 GLY A O 1
ATOM 701 N N . GLN A 1 133 ? -9.452 23.938 -21.576 1.00 22.80 133 GLN A N 1
ATOM 702 C CA . GLN A 1 133 ? -9.037 22.862 -20.675 1.00 20.06 133 GLN A CA 1
ATOM 703 C C . GLN A 1 133 ? -10.179 22.497 -19.714 1.00 18.10 133 GLN A C 1
ATOM 704 O O . GLN A 1 133 ? -11.068 23.300 -19.425 1.00 16.93 133 GLN A O 1
ATOM 710 N N . TYR A 1 134 ? -10.152 21.245 -19.266 1.00 17.89 134 TYR A N 1
ATOM 711 C CA . TYR A 1 134 ? -11.292 20.641 -18.584 1.00 17.07 134 TYR A CA 1
ATOM 712 C C . TYR A 1 134 ? -10.841 19.335 -17.951 1.00 17.24 134 TYR A C 1
ATOM 713 O O . TYR A 1 134 ? -9.739 18.902 -18.186 1.00 17.40 134 TYR A O 1
ATOM 722 N N . TYR A 1 135 ? -11.712 18.740 -17.135 1.00 18.71 135 TYR A N 1
ATOM 723 C CA . TYR A 1 135 ? -11.461 17.432 -16.480 1.00 1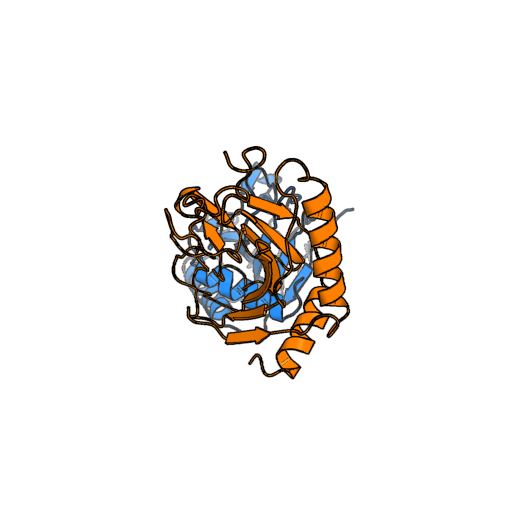1.63 135 TYR A CA 1
ATOM 724 C C . TYR A 1 135 ? -12.757 16.629 -16.630 1.00 16.03 135 TYR A C 1
ATOM 725 O O . TYR A 1 135 ? -13.725 16.898 -15.913 1.00 18.14 135 TYR A O 1
ATOM 734 N N . TYR A 1 136 ? -12.782 15.661 -17.561 1.00 17.09 136 TYR A N 1
ATOM 735 C CA . TYR A 1 136 ? -13.959 14.806 -17.808 1.00 16.60 136 TYR A CA 1
ATOM 736 C C . TYR A 1 136 ? -14.471 14.097 -16.557 1.00 15.23 136 TYR A C 1
ATOM 737 O O . TYR A 1 136 ? -13.695 13.825 -15.666 1.00 14.90 136 TYR A O 1
ATOM 746 N N . HIS A 1 137 ? -15.769 13.791 -16.501 1.00 17.53 137 HIS A N 1
ATOM 747 C CA . HIS A 1 137 ? -16.335 13.247 -15.257 1.00 14.87 137 HIS A CA 1
ATOM 748 C C . HIS A 1 137 ? -15.653 11.975 -14.765 1.00 13.30 137 HIS A C 1
ATOM 749 O O . HIS A 1 137 ? -15.283 11.088 -15.511 1.00 16.90 137 HIS A O 1
ATOM 756 N N . HIS A 1 138 ? -15.474 11.938 -13.457 1.00 12.32 138 HIS A N 1
ATOM 757 C CA . HIS A 1 138 ? -14.750 10.862 -12.815 1.00 12.41 138 HIS A CA 1
ATOM 758 C C . HIS A 1 138 ? -15.141 10.821 -11.334 1.00 12.09 138 HIS A C 1
ATOM 759 O O . HIS A 1 138 ? -15.842 11.709 -10.813 1.00 11.79 138 HIS A O 1
ATOM 766 N N . TYR A 1 139 ? -14.663 9.784 -10.655 1.00 12.24 139 TYR A N 1
ATOM 767 C CA . TYR A 1 139 ? -14.627 9.755 -9.177 1.00 11.95 139 TYR A CA 1
ATOM 768 C C . TYR A 1 139 ? -13.199 9.999 -8.669 1.00 11.75 139 TYR A C 1
ATOM 769 O O . TYR A 1 139 ? -12.237 9.660 -9.335 1.00 11.96 139 TYR A O 1
ATOM 778 N N . ASP A 1 140 ? -13.064 10.533 -7.469 1.00 12.68 140 ASP A N 1
ATOM 779 C CA . ASP A 1 140 ? -11.722 10.819 -6.928 1.00 11.32 140 ASP A CA 1
ATOM 780 C C . ASP A 1 140 ? -11.098 9.614 -6.205 1.00 15.61 140 ASP A C 1
ATOM 781 O O . ASP A 1 140 ? -9.964 9.683 -5.761 1.00 17.92 140 ASP A O 1
ATOM 786 N N . GLY A 1 141 ? -11.819 8.509 -6.146 1.00 13.56 141 GLY A N 1
ATOM 787 C CA . GLY A 1 141 ? -11.283 7.294 -5.571 1.00 14.58 141 GLY A CA 1
ATOM 788 C C . GLY A 1 141 ? -11.399 6.146 -6.545 1.00 15.51 141 GLY A C 1
ATOM 789 O O . GLY A 1 141 ? -11.917 6.283 -7.654 1.00 17.97 141 GLY A O 1
ATOM 790 N N . ASP A 1 142 ? -10.938 4.987 -6.084 1.00 16.50 142 ASP A N 1
ATOM 791 C CA . ASP A 1 142 ? -10.964 3.739 -6.806 1.00 17.86 142 ASP A CA 1
ATOM 792 C C . ASP A 1 142 ? -12.320 3.016 -6.735 1.00 16.93 142 ASP A C 1
ATOM 793 O O . ASP A 1 142 ? -12.825 2.696 -5.641 1.00 20.74 142 ASP A O 1
ATOM 798 N N . ASP A 1 143 ? -12.936 2.736 -7.885 1.00 17.56 143 ASP A N 1
ATOM 799 C CA . ASP A 1 143 ? -14.178 1.982 -7.858 1.00 16.39 143 ASP A CA 1
ATOM 800 C C . ASP A 1 143 ? -13.923 0.516 -7.469 1.00 20.59 143 ASP A C 1
ATOM 801 O O . ASP A 1 143 ? -13.237 -0.231 -8.166 1.00 23.40 143 ASP A O 1
ATOM 806 N N . CYS A 1 144 ? -14.478 0.128 -6.336 1.00 20.16 144 CYS A N 1
ATOM 807 C CA . CYS A 1 144 ? -14.131 -1.141 -5.700 1.00 19.94 144 CYS A CA 1
ATOM 808 C C . CYS A 1 144 ? -15.328 -1.742 -4.970 1.00 19.85 144 CYS A C 1
ATOM 809 O O . CYS A 1 144 ? -16.287 -1.054 -4.621 1.00 22.02 144 CYS A O 1
ATOM 812 N N . ASP A 1 145 ? -15.271 -3.050 -4.748 1.00 21.11 145 ASP A N 1
ATOM 813 C CA . ASP A 1 145 ? -16.291 -3.734 -3.983 1.00 23.05 145 ASP A CA 1
ATOM 814 C C . ASP A 1 145 ? -15.606 -4.611 -2.936 1.00 27.72 145 ASP A C 1
ATOM 815 O O . ASP A 1 145 ? -15.663 -4.343 -1.732 1.00 25.37 145 ASP A O 1
ATOM 820 N N . ASP A 1 146 ? -14.927 -5.655 -3.385 1.00 25.42 146 ASP A N 1
ATOM 821 C CA . ASP A 1 146 ? -14.357 -6.586 -2.433 1.00 28.29 146 ASP A CA 1
ATOM 822 C C . ASP A 1 146 ? -12.860 -6.417 -2.207 1.00 30.40 146 ASP A C 1
ATOM 823 O O . ASP A 1 146 ? -12.271 -7.124 -1.388 1.00 31.82 146 ASP A O 1
ATOM 828 N N . ALA A 1 147 ? -12.251 -5.485 -2.921 1.00 24.33 147 ALA A N 1
ATOM 829 C CA . ALA A 1 147 ? -10.818 -5.245 -2.793 1.00 27.23 147 ALA A CA 1
ATOM 830 C C . ALA A 1 147 ? -10.505 -3.747 -2.715 1.00 21.67 147 ALA A C 1
ATOM 831 O O . ALA A 1 147 ? -9.673 -3.222 -3.469 1.00 23.76 147 ALA A O 1
ATOM 833 N N . CYS A 1 148 ? -11.204 -3.050 -1.826 1.00 21.99 148 CYS A N 1
ATOM 834 C CA . CYS A 1 148 ? -11.045 -1.597 -1.758 1.00 20.47 148 CYS A CA 1
ATOM 835 C C . CYS A 1 148 ? -9.669 -1.283 -1.171 1.00 25.17 148 CYS A C 1
ATOM 836 O O . CYS A 1 148 ? -9.253 -1.901 -0.174 1.00 24.50 148 CYS A O 1
ATOM 839 N N . PRO A 1 149 ? -8.946 -0.329 -1.772 1.00 23.23 149 PRO A N 1
ATOM 840 C CA . PRO A 1 149 ? -7.594 -0.041 -1.264 1.00 21.74 149 PRO A CA 1
ATOM 841 C C . PRO A 1 149 ? -7.612 0.457 0.181 1.00 24.73 149 PRO A C 1
ATOM 842 O O . PRO A 1 149 ? -8.559 1.126 0.610 1.00 21.46 149 PRO A O 1
ATOM 846 N N . LYS A 1 150 ? -6.563 0.152 0.934 1.00 25.50 150 LYS A N 1
ATOM 847 C CA . LYS A 1 150 ? -6.573 0.485 2.334 1.00 22.21 150 LYS A CA 1
ATOM 848 C C . LYS A 1 150 ? -6.387 1.999 2.511 1.00 20.90 150 LYS A C 1
ATOM 849 O O . LYS A 1 150 ? -6.771 2.541 3.541 1.00 24.69 150 LYS A O 1
ATOM 855 N N . ASP A 1 151 ? -5.844 2.681 1.507 1.00 20.01 151 ASP A N 1
ATOM 856 C CA . ASP A 1 151 ? -5.608 4.115 1.594 1.00 22.83 151 ASP A CA 1
ATOM 857 C C . ASP A 1 151 ? -6.540 4.875 0.640 1.00 19.92 151 ASP A C 1
ATOM 858 O O . ASP A 1 151 ? -6.180 5.944 0.091 1.00 18.73 151 ASP A O 1
ATOM 863 N N . GLN A 1 152 ? -7.738 4.318 0.452 1.00 17.21 152 GLN A N 1
ATOM 864 C CA . GLN A 1 152 ? -8.753 4.927 -0.398 1.00 18.63 152 GLN A CA 1
ATOM 865 C C . GLN A 1 152 ? -8.965 6.397 -0.040 1.00 15.67 152 GLN A C 1
ATOM 866 O O . GLN A 1 152 ? -9.054 6.725 1.147 1.00 14.19 152 GLN A O 1
ATOM 872 N N . ARG A 1 153 ? -9.086 7.258 -1.045 1.00 15.30 153 ARG A N 1
ATOM 873 C CA . ARG A 1 153 ? -9.530 8.638 -0.816 1.00 13.48 153 ARG A CA 1
ATOM 874 C C . ARG A 1 153 ? -10.977 8.650 -0.288 1.00 13.32 153 ARG A C 1
ATOM 875 O O . ARG A 1 153 ? -11.876 8.069 -0.884 1.00 13.37 153 ARG A O 1
ATOM 883 N N . LEU A 1 154 ? -11.170 9.244 0.885 1.00 13.03 154 LEU A N 1
ATOM 884 C CA . LEU A 1 154 ? -12.515 9.315 1.480 1.00 13.40 154 LEU A CA 1
ATOM 885 C C . LEU A 1 154 ? -13.276 10.599 1.184 1.00 11.21 154 LEU A C 1
ATOM 886 O O . LEU A 1 154 ? -14.514 10.583 1.174 1.00 11.20 154 LEU A O 1
ATOM 891 N N . ALA A 1 155 ? -12.556 11.678 0.961 1.00 10.96 155 ALA A N 1
ATOM 892 C CA . ALA A 1 155 ? -13.177 12.969 0.769 1.00 10.67 155 ALA A CA 1
ATOM 893 C C . ALA A 1 155 ? -12.212 13.923 0.088 1.00 10.44 155 ALA A C 1
ATOM 894 O O . ALA A 1 155 ? -10.971 13.696 0.040 1.00 10.52 155 ALA A O 1
ATOM 896 N N . THR A 1 156 ? -12.779 14.993 -0.434 1.00 10.27 156 THR A N 1
ATOM 897 C CA . THR A 1 156 ? -12.060 16.058 -1.113 1.00 11.86 156 THR A CA 1
ATOM 898 C C . THR A 1 156 ? -12.440 17.427 -0.579 1.00 9.82 156 THR A C 1
ATOM 899 O O . THR A 1 156 ? -13.611 17.712 -0.469 1.00 9.83 156 THR A O 1
ATOM 903 N N . LEU A 1 157 ? -11.441 18.290 -0.305 1.00 10.91 157 LEU A N 1
ATOM 904 C CA . LEU A 1 157 ? -11.669 19.703 -0.038 1.00 10.79 157 LEU A CA 1
ATOM 905 C C . LEU A 1 157 ? -10.917 20.455 -1.145 1.00 10.08 157 LEU A C 1
ATOM 906 O O . LEU A 1 157 ? -9.712 20.393 -1.258 1.00 11.21 157 LEU A O 1
ATOM 911 N N . MET A 1 158 ? -11.679 21.133 -1.983 1.00 9.79 158 MET A N 1
ATOM 912 C CA . MET A 1 158 ? -11.122 21.833 -3.137 1.00 10.15 158 MET A CA 1
ATOM 913 C C . MET A 1 158 ? -11.385 23.343 -2.949 1.00 11.93 158 MET A C 1
ATOM 914 O O . MET A 1 158 ? -12.521 23.779 -2.641 1.00 13.18 158 MET A O 1
ATOM 919 N N . VAL A 1 159 ? -10.328 24.142 -3.119 1.00 11.13 159 VAL A N 1
ATOM 920 C CA . VAL A 1 159 ? -10.445 25.605 -3.019 1.00 11.15 159 VAL A CA 1
ATOM 921 C C . VAL A 1 159 ? -10.257 26.237 -4.368 1.00 10.45 159 VAL A C 1
ATOM 922 O O . VAL A 1 159 ? -9.287 25.916 -5.062 1.00 10.28 159 VAL A O 1
ATOM 926 N N . TYR A 1 160 ? -11.171 27.129 -4.769 1.00 10.04 160 TYR A N 1
ATOM 927 C CA . TYR A 1 160 ? -10.957 27.939 -6.000 1.00 10.50 160 TYR A CA 1
ATOM 928 C C . TYR A 1 160 ? -9.999 29.076 -5.685 1.00 10.66 160 TYR A C 1
ATOM 929 O O . TYR A 1 160 ? -10.309 29.930 -4.839 1.00 14.93 160 TYR A O 1
ATOM 938 N N . LEU A 1 161 ? -8.820 29.059 -6.307 1.00 10.88 161 LEU A N 1
ATOM 939 C CA . LEU A 1 161 ? -7.854 30.138 -6.106 1.00 12.99 161 LEU A CA 1
ATOM 940 C C . LEU A 1 161 ? -8.064 31.260 -7.103 1.00 12.17 161 LEU A C 1
ATOM 941 O O . LEU A 1 161 ? -7.798 32.413 -6.771 1.00 12.26 161 LEU A O 1
ATOM 946 N N . LYS A 1 162 ? -8.500 30.916 -8.308 1.00 12.87 162 LYS A N 1
ATOM 947 C CA . LYS A 1 162 ? -8.776 31.885 -9.352 1.00 13.53 162 LYS A CA 1
ATOM 948 C C . LYS A 1 162 ? -9.936 31.384 -10.221 1.00 15.81 162 LYS A C 1
ATOM 949 O O . LYS A 1 162 ? -9.959 30.214 -10.658 1.00 12.93 162 LYS A O 1
ATOM 955 N N . ALA A 1 163 ? -10.922 32.246 -10.427 1.00 14.42 163 ALA A N 1
ATOM 956 C CA . ALA A 1 163 ? -12.093 31.921 -11.248 1.00 17.31 163 ALA A CA 1
ATOM 957 C C . ALA A 1 163 ? -11.987 32.469 -12.679 1.00 19.40 163 ALA A C 1
ATOM 958 O O . ALA A 1 163 ? -11.301 33.483 -12.894 1.00 19.70 163 ALA A O 1
ATOM 960 N N . PRO A 1 164 ? -12.674 31.818 -13.638 1.00 16.81 164 PRO A N 1
ATOM 961 C CA . PRO A 1 164 ? -12.806 32.297 -15.026 1.00 16.30 164 PRO A CA 1
ATOM 962 C C . PRO A 1 164 ? -13.420 33.660 -15.063 1.00 15.14 164 PRO A C 1
ATOM 963 O O . PRO A 1 164 ? -14.033 34.104 -14.083 1.00 19.00 164 PRO A O 1
ATOM 967 N N . GLU A 1 165 ? -13.337 34.257 -16.238 1.00 23.88 165 GLU A N 1
ATOM 968 C CA . GLU A 1 165 ? -13.968 35.535 -16.504 1.00 21.06 165 GLU A CA 1
ATOM 969 C C . GLU A 1 165 ? -15.506 35.437 -16.538 1.00 18.50 165 GLU A C 1
ATOM 970 O O . GLU A 1 165 ? -16.071 34.339 -16.382 1.00 20.26 165 GLU A O 1
ATOM 976 N N . GLU A 1 166 ? -16.194 36.576 -16.708 1.00 16.67 166 GLU A N 1
ATOM 977 C CA . GLU A 1 166 ? -17.635 36.594 -16.815 1.00 18.77 166 GLU A CA 1
ATOM 978 C C . GLU A 1 166 ? -18.046 35.728 -18.024 1.00 20.56 166 GLU A C 1
ATOM 979 O O . GLU A 1 166 ? -17.498 35.873 -19.112 1.00 17.58 166 GLU A O 1
ATOM 985 N N . GLY A 1 167 ? -18.980 34.799 -17.827 1.00 21.15 167 GLY A N 1
ATOM 986 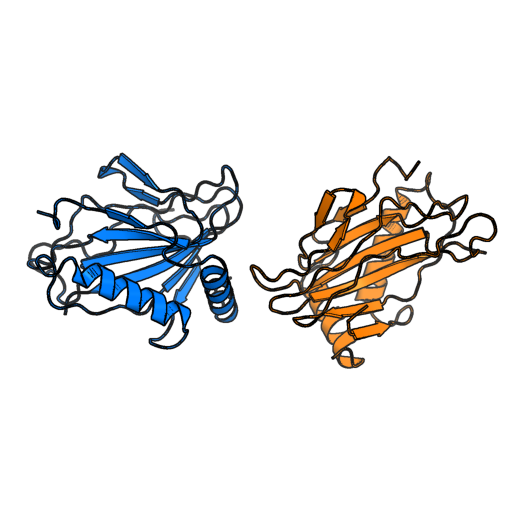C CA . GLY A 1 167 ? -19.364 33.902 -18.902 1.00 18.09 167 GLY A CA 1
ATOM 987 C C . GLY A 1 167 ? -18.275 32.883 -19.214 1.00 22.20 167 GLY A C 1
ATOM 988 O O . GLY A 1 167 ? -18.233 32.276 -20.296 1.00 25.41 167 GLY A O 1
ATOM 989 N N . GLY A 1 168 ? -17.393 32.659 -18.244 1.00 17.48 168 GLY A N 1
ATOM 990 C CA . GLY A 1 168 ? -16.185 31.896 -18.515 1.00 14.87 168 GLY A CA 1
ATOM 991 C C . GLY A 1 168 ? -16.227 30.398 -18.302 1.00 16.26 168 GLY A C 1
ATOM 992 O O . GLY A 1 168 ? -15.187 29.761 -18.468 1.00 22.21 168 GLY A O 1
ATOM 993 N N . GLY A 1 169 ? -17.373 29.854 -17.938 1.00 17.66 169 GLY A N 1
ATOM 994 C CA . GLY A 1 169 ? -17.499 28.415 -17.765 1.00 18.84 169 GLY A CA 1
ATOM 995 C C . GLY A 1 169 ? -16.680 27.952 -16.576 1.00 17.67 169 GLY A C 1
ATOM 996 O O . GLY A 1 169 ? -16.590 28.637 -15.547 1.00 17.47 169 GLY A O 1
ATOM 997 N N . GLY A 1 170 ? -16.081 26.769 -16.707 1.00 15.54 170 GLY A N 1
ATOM 998 C CA . GLY A 1 170 ? -15.230 26.220 -15.665 1.00 15.92 170 GLY A CA 1
ATOM 999 C C . GLY A 1 170 ? -15.976 25.844 -14.401 1.00 14.43 170 GLY A C 1
ATOM 1000 O O . GLY A 1 170 ? -15.411 25.786 -13.330 1.00 13.19 170 GLY A O 1
ATOM 1001 N N . GLU A 1 171 ? -17.268 25.555 -14.505 1.00 15.13 171 GLU A N 1
ATOM 1002 C CA . GLU A 1 171 ? -17.968 25.095 -13.317 1.00 11.18 171 GLU A CA 1
ATOM 1003 C C . GLU A 1 171 ? -17.490 23.700 -12.853 1.00 13.15 171 GLU A C 1
ATOM 1004 O O . GLU A 1 171 ? -17.007 22.919 -13.674 1.00 16.19 171 GLU A O 1
ATOM 1010 N N . THR A 1 172 ? -17.721 23.406 -11.577 1.00 11.54 172 THR A N 1
ATOM 1011 C CA . THR A 1 172 ? -17.577 22.047 -11.069 1.00 12.86 172 THR A CA 1
ATOM 1012 C C . THR A 1 172 ? -18.954 21.416 -11.145 1.00 14.92 172 THR A C 1
ATOM 1013 O O . THR A 1 172 ? -19.887 21.924 -10.536 1.00 16.45 172 THR A O 1
ATOM 1017 N N . ASP A 1 173 ? -19.078 20.334 -11.917 1.00 12.21 173 ASP A N 1
ATOM 1018 C CA . ASP A 1 173 ? -20.339 19.704 -12.188 1.00 13.20 173 ASP A CA 1
ATOM 1019 C C . ASP A 1 173 ? -20.484 18.424 -11.347 1.00 11.90 173 ASP A C 1
ATOM 1020 O O . ASP A 1 173 ? -19.554 17.598 -11.287 1.00 13.69 173 ASP A O 1
ATOM 1025 N N . PHE A 1 174 ? -21.627 18.279 -10.673 1.00 11.87 174 PHE A N 1
ATOM 1026 C CA . PHE A 1 174 ? -22.010 17.021 -10.036 1.00 11.74 174 PHE A CA 1
ATOM 1027 C C . PHE A 1 174 ? -23.271 16.555 -10.742 1.00 12.32 174 PHE A C 1
ATOM 1028 O O . PHE A 1 174 ? -24.394 16.837 -10.301 1.00 12.57 174 PHE A O 1
ATOM 1036 N N . PRO A 1 175 ? -23.122 15.827 -11.873 1.00 14.22 175 PRO A N 1
ATOM 1037 C CA . PRO A 1 175 ? -24.291 15.564 -12.721 1.00 17.29 175 PRO A CA 1
ATOM 1038 C C . PRO A 1 175 ? -25.374 14.717 -12.073 1.00 14.97 175 PRO A C 1
ATOM 1039 O O . PRO A 1 175 ? -26.550 14.932 -12.369 1.00 17.50 175 PRO A O 1
ATOM 1043 N N . THR A 1 176 ? -25.004 13.781 -11.195 1.00 14.70 176 THR A N 1
ATOM 1044 C CA . THR A 1 176 ? -25.988 12.918 -10.563 1.00 17.12 176 THR A CA 1
ATOM 1045 C C . THR A 1 176 ? -26.774 13.704 -9.514 1.00 16.47 176 THR A C 1
ATOM 1046 O O . THR A 1 176 ? -27.932 13.414 -9.242 1.00 20.67 176 THR A O 1
ATOM 1050 N N . LEU A 1 177 ? -26.168 14.744 -8.964 1.00 15.42 177 LEU A N 1
ATOM 1051 C CA . LEU A 1 177 ? -26.863 15.564 -8.012 1.00 17.75 177 LEU A CA 1
ATOM 1052 C C . LEU A 1 177 ? -27.537 16.750 -8.666 1.00 16.54 177 LEU A C 1
ATOM 1053 O O . LEU A 1 177 ? -28.225 17.529 -7.991 1.00 19.92 177 LEU A O 1
ATOM 1058 N N . LYS A 1 178 ? -27.376 16.898 -9.981 1.00 17.45 178 LYS A N 1
ATOM 1059 C CA . LYS A 1 178 ? -28.003 17.983 -10.763 1.00 16.86 178 LYS A CA 1
ATOM 1060 C C . LYS A 1 178 ? -27.648 19.327 -10.193 1.00 21.21 178 LYS A C 1
ATOM 1061 O O . LYS A 1 178 ? -28.457 20.247 -10.184 1.00 19.77 178 LYS A O 1
ATOM 1067 N N . THR A 1 179 ? -26.376 19.463 -9.815 1.00 12.98 179 THR A N 1
ATOM 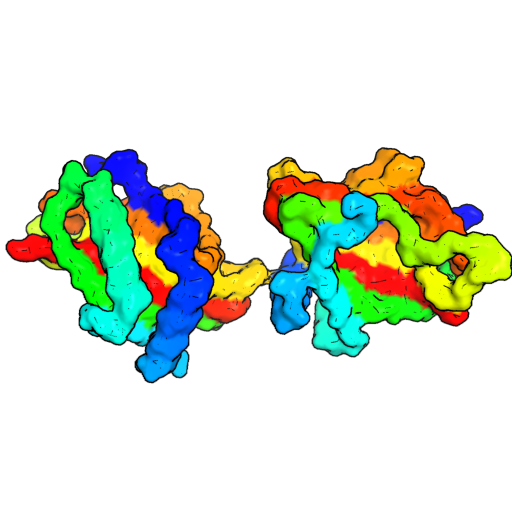1068 C CA . THR A 1 179 ? -25.862 20.734 -9.370 1.00 15.50 179 THR A CA 1
ATOM 1069 C C . THR A 1 179 ? -24.468 21.069 -9.964 1.00 15.09 179 THR A C 1
ATOM 1070 O O . THR A 1 179 ? -23.627 20.205 -10.149 1.00 14.44 179 THR A O 1
ATOM 1074 N N . LYS A 1 180 ? -24.298 22.316 -10.379 1.00 14.54 180 LYS A N 1
ATOM 1075 C CA . LYS A 1 180 ? -23.016 22.887 -10.837 1.00 17.84 180 LYS A CA 1
ATOM 1076 C C . LYS A 1 180 ? -22.630 24.075 -9.977 1.00 24.49 180 LYS A C 1
ATOM 1077 O O . LYS A 1 180 ? -23.424 25.022 -9.864 1.00 27.25 180 LYS A O 1
ATOM 1083 N N . ILE A 1 181 ? -21.403 24.061 -9.461 1.00 17.92 181 ILE A N 1
ATOM 1084 C CA . ILE A 1 181 ? -20.856 25.140 -8.621 1.00 21.83 181 ILE A CA 1
ATOM 1085 C C . ILE A 1 181 ? -19.972 26.109 -9.414 1.00 24.70 181 ILE A C 1
ATOM 1086 O O . ILE A 1 181 ? -19.023 25.691 -10.086 1.00 19.25 181 ILE A O 1
ATOM 1091 N N . LYS A 1 182 ? -20.241 27.414 -9.313 1.00 23.08 182 LYS A N 1
ATOM 1092 C CA . LYS A 1 182 ? -19.497 28.405 -10.090 1.00 25.91 182 LYS A CA 1
ATOM 1093 C C . LYS A 1 182 ? -18.226 28.790 -9.289 1.00 14.26 182 LYS A C 1
ATOM 1094 O O . LYS A 1 182 ? -18.318 29.117 -8.096 1.00 17.89 182 LYS A O 1
ATOM 1100 N N . PRO A 1 183 ? -17.043 28.714 -9.927 1.00 14.78 183 PRO A N 1
ATOM 1101 C CA . PRO A 1 183 ? -15.842 29.106 -9.187 1.00 14.36 183 PRO A CA 1
ATOM 1102 C C . PRO A 1 183 ? -15.945 30.497 -8.663 1.00 14.56 183 PRO A C 1
ATOM 1103 O O . PRO A 1 183 ? -16.451 31.371 -9.392 1.00 15.24 183 PRO A O 1
ATOM 1107 N N . LYS A 1 184 ? -15.471 30.677 -7.439 1.00 12.29 184 LYS A N 1
ATOM 1108 C CA . LYS A 1 184 ? -15.350 32.006 -6.807 1.00 15.28 184 LYS A CA 1
ATOM 1109 C C . LYS A 1 184 ? -14.067 32.010 -5.976 1.00 14.99 184 LYS A C 1
ATOM 1110 O O . LYS A 1 184 ? -13.889 31.101 -5.180 1.00 11.76 184 LYS A O 1
ATOM 1116 N N . LYS A 1 185 ? -13.206 33.032 -6.130 1.00 14.49 185 LYS A N 1
ATOM 1117 C CA . LYS A 1 185 ? -11.960 33.130 -5.397 1.00 11.92 185 LYS A CA 1
ATOM 1118 C C . LYS A 1 185 ? -12.196 33.011 -3.910 1.00 12.07 185 LYS A C 1
ATOM 1119 O O . LYS A 1 185 ? -13.016 33.739 -3.306 1.00 13.53 185 LYS A O 1
ATOM 1125 N N . GLY A 1 186 ? -11.508 32.034 -3.321 1.00 12.79 186 GLY A N 1
ATOM 1126 C CA . GLY A 1 186 ? -11.553 31.814 -1.912 1.00 11.04 186 GLY A CA 1
ATOM 1127 C C . GLY A 1 186 ? -12.560 30.817 -1.399 1.00 11.78 186 GLY A C 1
ATOM 1128 O O . GLY A 1 186 ? -12.495 30.477 -0.227 1.00 11.93 186 GLY A O 1
ATOM 1129 N N . THR A 1 187 ? -13.515 30.441 -2.239 1.00 12.40 187 THR A N 1
ATOM 1130 C CA . THR A 1 187 ? -14.570 29.492 -1.892 1.00 11.26 187 THR A CA 1
ATOM 1131 C C . THR A 1 187 ? -14.048 28.085 -1.937 1.00 10.77 187 THR A C 1
ATOM 1132 O O . THR A 1 187 ? -13.295 27.740 -2.830 1.00 11.40 187 THR A O 1
ATOM 1136 N N . SER A 1 188 ? -14.454 27.289 -0.959 1.00 10.15 188 SER A N 1
ATOM 1137 C CA . SER A 1 188 ? -14.148 25.850 -0.982 1.00 13.08 188 SER A CA 1
ATOM 1138 C C . SER A 1 188 ? -15.410 25.035 -1.248 1.00 12.14 188 SER A C 1
ATOM 1139 O O . SER A 1 188 ? -16.540 25.429 -0.893 1.00 11.96 188 SER A O 1
ATOM 1142 N N . ILE A 1 189 ? -15.196 23.855 -1.853 1.00 11.48 189 ILE A N 1
ATOM 1143 C CA . ILE A 1 189 ? -16.218 22.827 -1.965 1.00 12.45 189 ILE A CA 1
ATOM 1144 C C . ILE A 1 189 ? -15.638 21.593 -1.323 1.00 11.67 189 ILE A C 1
ATOM 1145 O O . ILE A 1 189 ? -14.575 21.118 -1.721 1.00 12.52 189 ILE A O 1
ATOM 1150 N N . PHE A 1 190 ? -16.320 21.101 -0.307 1.00 9.81 190 PHE A N 1
ATOM 1151 C CA . PHE A 1 190 ? -16.042 19.792 0.315 1.00 10.26 190 PHE A CA 1
ATOM 1152 C C . PHE A 1 190 ? -17.012 18.717 -0.237 1.00 10.19 190 PHE A C 1
ATOM 1153 O O . PHE A 1 190 ? -18.230 18.933 -0.294 1.00 11.76 190 PHE A O 1
ATOM 1161 N N . PHE A 1 191 ? -16.517 17.533 -0.625 1.00 10.07 191 PHE A N 1
ATOM 1162 C CA . PHE A 1 191 ? -17.444 16.475 -0.924 1.00 10.29 191 PHE A CA 1
ATOM 1163 C C . PHE A 1 191 ? -16.922 15.110 -0.534 1.00 10.42 191 PHE A C 1
ATOM 1164 O O . PHE A 1 191 ? -15.721 14.834 -0.574 1.00 10.34 191 PHE A O 1
ATOM 1172 N N . TRP A 1 192 ? -17.861 14.247 -0.194 1.00 10.84 192 TRP A N 1
ATOM 1173 C CA . TRP A 1 192 ? -17.526 12.866 0.170 1.00 13.62 192 TRP A CA 1
ATOM 1174 C C . TRP A 1 192 ? -17.227 12.034 -1.068 1.00 12.06 192 TRP A C 1
ATOM 1175 O O . TRP A 1 192 ? -17.884 12.162 -2.089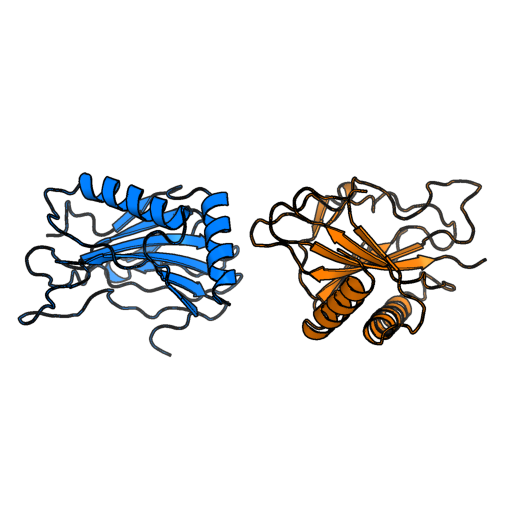 1.00 12.49 192 TRP A O 1
ATOM 1186 N N . VAL A 1 193 ? -16.176 11.227 -0.981 1.00 12.89 193 VAL A N 1
ATOM 1187 C CA . VAL A 1 193 ? -15.726 10.360 -2.084 1.00 13.31 193 VAL A CA 1
ATOM 1188 C C . VAL A 1 193 ? -16.026 8.872 -1.797 1.00 12.60 193 VAL A C 1
ATOM 1189 O O . VAL A 1 193 ? -16.472 8.129 -2.677 1.00 14.34 193 VAL A O 1
ATOM 1193 N N . ALA A 1 194 ? -15.774 8.439 -0.568 1.00 14.08 194 ALA A N 1
ATOM 1194 C CA . ALA A 1 194 ? -15.987 7.042 -0.196 1.00 14.72 194 ALA A CA 1
ATOM 1195 C C . ALA A 1 194 ? -16.382 6.906 1.275 1.00 14.78 194 ALA A C 1
ATOM 1196 O O . ALA A 1 194 ? -16.171 7.804 2.091 1.00 15.26 194 ALA A O 1
ATOM 1198 N N . ASP A 1 195 ? -16.964 5.746 1.577 1.00 16.37 195 ASP A N 1
ATOM 1199 C CA . ASP A 1 195 ? -17.473 5.423 2.887 1.00 14.24 195 ASP A CA 1
ATOM 1200 C C . ASP A 1 195 ? -16.298 5.080 3.807 1.00 17.44 195 ASP A C 1
ATOM 1201 O O . ASP A 1 195 ? -15.511 4.218 3.467 1.00 17.13 195 ASP A O 1
ATOM 1206 N N . PRO A 1 196 ? -16.141 5.785 4.942 1.00 17.41 196 PRO A N 1
ATOM 1207 C CA . PRO A 1 196 ? -14.987 5.501 5.803 1.00 17.94 196 PRO A CA 1
ATOM 1208 C C . PRO A 1 196 ? -14.932 4.079 6.342 1.00 17.61 196 PRO A C 1
ATOM 1209 O O . PRO A 1 196 ? -13.832 3.652 6.677 1.00 23.79 196 PRO A O 1
ATOM 1213 N N . VAL A 1 197 ? -16.057 3.379 6.411 1.00 18.50 197 VAL A N 1
ATOM 1214 C CA . VAL A 1 197 ? -16.103 2.030 6.985 1.00 24.51 197 VAL A CA 1
ATOM 1215 C C . VAL A 1 197 ? -15.729 1.019 5.912 1.00 25.94 197 VAL A C 1
ATOM 1216 O O . VAL A 1 197 ? -14.789 0.247 6.072 1.00 28.98 197 VAL A O 1
ATOM 1220 N N . THR A 1 198 ? -16.450 1.042 4.798 1.00 18.69 198 THR A N 1
ATOM 1221 C CA . THR A 1 198 ? -16.226 0.049 3.724 1.00 18.82 198 THR A CA 1
ATOM 1222 C C . THR A 1 198 ? -15.189 0.445 2.681 1.00 20.75 198 THR A C 1
ATOM 1223 O O . THR A 1 198 ? -14.696 -0.410 1.906 1.00 19.28 198 THR A O 1
ATOM 1227 N N . ARG A 1 199 ? -14.915 1.750 2.634 1.00 17.85 199 ARG A N 1
ATOM 1228 C CA . ARG A 1 199 ? -14.123 2.388 1.563 1.00 16.97 199 ARG A CA 1
ATOM 1229 C C . ARG A 1 199 ? -14.698 2.216 0.124 1.00 14.78 199 ARG A C 1
ATOM 1230 O O . ARG A 1 199 ? -14.012 2.514 -0.845 1.00 14.78 199 ARG A O 1
ATOM 1238 N N . LYS A 1 200 ? -15.967 1.843 -0.001 1.00 15.65 200 LYS A N 1
ATOM 1239 C CA . LYS A 1 200 ? -16.653 1.855 -1.294 1.00 14.41 200 LYS A CA 1
ATOM 1240 C C . LYS A 1 200 ? -17.031 3.286 -1.694 1.00 14.24 200 LYS A C 1
ATOM 1241 O O . LYS A 1 200 ? -17.384 4.076 -0.838 1.00 15.38 200 LYS A O 1
ATOM 1247 N N . LEU A 1 201 ? -17.010 3.591 -2.988 1.00 16.75 201 LEU A N 1
ATOM 1248 C CA . LEU A 1 201 ? -17.351 4.922 -3.464 1.00 14.81 201 LEU A CA 1
ATOM 1249 C C . LEU A 1 201 ? -18.820 5.323 -3.218 1.00 16.74 201 LEU A C 1
ATOM 1250 O O . LEU A 1 201 ? -19.746 4.495 -3.344 1.00 17.42 201 LEU A O 1
ATOM 1255 N N . TYR A 1 202 ? -19.021 6.601 -2.935 1.00 15.98 202 TYR A N 1
ATOM 1256 C CA . TYR A 1 202 ? -20.342 7.224 -3.133 1.00 12.48 202 TYR A CA 1
ATOM 1257 C C . TYR A 1 202 ? -20.399 7.615 -4.604 1.00 12.53 202 TYR A C 1
ATOM 1258 O O . TYR A 1 202 ? -19.803 8.628 -4.967 1.00 14.56 202 TYR A O 1
ATOM 1267 N N . LYS A 1 203 ? -21.074 6.855 -5.462 1.00 19.09 203 LYS A N 1
ATOM 1268 C CA . LYS A 1 203 ? -21.104 7.235 -6.867 1.00 17.32 203 LYS A CA 1
ATOM 1269 C C . LYS A 1 203 ? -21.965 8.495 -7.127 1.00 16.68 203 LYS A C 1
ATOM 1270 O O . LYS A 1 203 ? -21.864 9.098 -8.204 1.00 15.59 203 LYS A O 1
ATOM 1276 N N . GLU A 1 204 ? -22.724 8.935 -6.120 1.00 14.44 204 GLU A N 1
ATOM 1277 C CA . GLU A 1 204 ? -23.410 10.238 -6.186 1.00 19.15 204 GLU A CA 1
ATOM 1278 C C . GLU A 1 204 ? -22.496 11.457 -6.434 1.00 14.75 204 GLU A C 1
ATOM 1279 O O . GLU A 1 204 ? -22.948 12.499 -6.845 1.00 13.94 204 GLU A O 1
ATOM 1285 N N . THR A 1 205 ? -21.217 11.345 -6.136 1.00 13.24 205 THR A N 1
ATOM 1286 C CA . THR A 1 205 ? -20.315 12.486 -6.303 1.00 11.57 205 THR A CA 1
ATOM 1287 C C . THR A 1 205 ? -19.368 12.320 -7.456 1.00 13.66 205 THR A C 1
ATOM 1288 O O . THR A 1 205 ? -18.311 12.937 -7.469 1.00 12.23 205 THR A O 1
ATOM 1292 N N . LEU A 1 206 ? -19.831 11.576 -8.477 1.00 12.25 206 LEU A N 1
ATOM 1293 C CA . LEU A 1 206 ? -19.301 11.738 -9.846 1.00 13.40 206 LEU A CA 1
ATOM 1294 C C . LEU A 1 206 ? -19.212 13.237 -10.143 1.00 13.95 206 LEU A C 1
ATOM 1295 O O . LEU A 1 206 ? -20.147 13.966 -9.930 1.00 13.83 206 LEU A O 1
ATOM 1300 N N . HIS A 1 207 ? -18.059 13.684 -10.584 1.00 11.54 207 HIS A N 1
ATOM 1301 C CA . HIS A 1 207 ? -17.926 15.129 -10.856 1.00 11.26 207 HIS A CA 1
ATOM 1302 C C . HIS A 1 207 ? -16.956 15.414 -12.003 1.00 12.85 207 HIS A C 1
ATOM 1303 O O . HIS A 1 207 ? -16.181 14.534 -12.425 1.00 11.85 207 HIS A O 1
ATOM 1310 N N . ALA A 1 208 ? -17.000 16.656 -12.482 1.00 13.72 208 ALA A N 1
ATOM 1311 C CA . ALA A 1 208 ? -16.167 17.104 -13.589 1.00 11.67 208 ALA A CA 1
ATOM 1312 C C . ALA A 1 208 ? -15.821 18.560 -13.424 1.00 13.32 208 ALA A C 1
ATOM 1313 O O . ALA A 1 208 ? -16.539 19.297 -12.753 1.00 13.58 208 ALA A O 1
ATOM 1315 N N . GLY A 1 209 ? -14.703 18.969 -13.998 1.00 11.33 209 GLY A N 1
ATOM 1316 C CA . GLY A 1 209 ? -14.455 20.384 -14.188 1.00 12.49 209 GLY A CA 1
ATOM 1317 C C . GLY A 1 209 ? -14.811 20.703 -15.637 1.00 12.89 209 GLY A C 1
ATOM 1318 O O . GLY A 1 209 ? -14.202 20.167 -16.549 1.00 15.85 209 GLY A O 1
ATOM 1319 N N . LEU A 1 210 ? -15.802 21.563 -15.848 1.00 11.78 210 LEU A N 1
ATOM 1320 C CA . LEU A 1 210 ? -16.264 21.878 -17.192 1.00 14.75 210 LEU A CA 1
ATOM 1321 C C . LEU A 1 210 ? -15.292 22.783 -17.945 1.00 12.77 210 LEU A C 1
ATOM 1322 O O . LEU A 1 210 ? -14.423 23.450 -17.371 1.00 13.12 210 LEU A O 1
ATOM 1327 N N . PRO A 1 211 ? -15.405 22.810 -19.273 1.00 13.24 211 PRO A N 1
ATOM 1328 C CA . PRO A 1 211 ? -14.378 23.601 -19.964 1.00 18.50 211 PRO A CA 1
ATOM 1329 C C . PRO A 1 211 ? -14.352 25.079 -19.621 1.00 15.35 211 PRO A C 1
ATOM 1330 O O . PRO A 1 211 ? -15.411 25.691 -19.413 1.00 19.38 211 PRO A O 1
ATOM 1334 N N . VAL A 1 212 ? -13.142 25.622 -19.532 1.00 17.11 212 VAL A N 1
ATOM 1335 C CA . VAL A 1 212 ? -12.959 27.055 -19.339 1.00 14.91 212 VAL A CA 1
ATOM 1336 C C . VAL A 1 212 ? -13.103 27.698 -20.707 1.00 15.76 212 VAL A C 1
ATOM 1337 O O . VAL A 1 212 ? -12.446 27.283 -21.657 1.00 17.47 212 VAL A O 1
ATOM 1341 N N . LYS A 1 213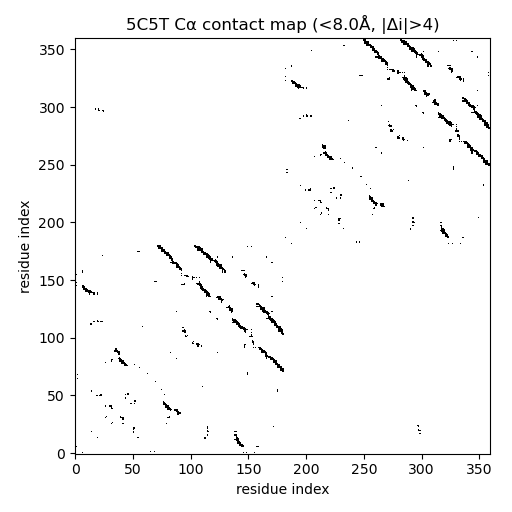 ? -13.935 28.730 -20.787 1.00 18.71 213 LYS A N 1
ATOM 1342 C CA . LYS A 1 213 ? -14.140 29.436 -22.056 1.00 23.11 213 LYS A CA 1
ATOM 1343 C C . LYS A 1 213 ? -13.299 30.699 -22.133 1.00 24.41 213 LYS A C 1
ATOM 1344 O O . LYS A 1 213 ? -12.817 31.084 -23.212 1.00 29.97 213 LYS A O 1
ATOM 1350 N N . SER A 1 214 ? -13.126 31.352 -20.996 1.00 18.04 214 SER A N 1
ATOM 1351 C CA . SER A 1 214 ? -12.337 32.562 -21.006 1.00 19.51 214 SER A CA 1
ATOM 1352 C C . SER A 1 214 ? -11.680 32.811 -19.647 1.00 17.39 214 SER A C 1
ATOM 1353 O O . SER A 1 214 ? -12.202 32.462 -18.580 1.00 17.84 214 SER A O 1
ATOM 1356 N N . GLY A 1 215 ? -10.481 33.349 -19.696 1.00 16.78 215 GLY A N 1
ATOM 1357 C CA . GLY A 1 215 ? -9.740 33.584 -18.475 1.00 14.44 215 GLY A CA 1
ATOM 1358 C C . GLY A 1 215 ? -8.990 32.337 -18.095 1.00 14.76 215 GLY A C 1
ATOM 1359 O O . GLY A 1 215 ? -8.518 31.616 -18.971 1.00 16.90 215 GLY A O 1
ATOM 1360 N N . GLU A 1 216 ? -8.878 32.104 -16.787 1.00 14.23 216 GLU A N 1
ATOM 1361 C CA . GLU A 1 216 ? -8.234 30.917 -16.287 1.00 14.41 216 GLU A CA 1
ATOM 1362 C C . GLU A 1 216 ? -8.867 30.474 -14.987 1.00 13.67 216 GLU A C 1
ATOM 1363 O O . GLU A 1 216 ? -9.622 31.219 -14.329 1.00 17.00 216 GLU A O 1
ATOM 1369 N N . LYS A 1 217 ? -8.618 29.210 -14.664 1.00 13.39 217 LYS A N 1
ATOM 1370 C CA . LYS A 1 217 ? -9.158 28.612 -13.450 1.00 12.63 217 LYS A CA 1
ATOM 1371 C C . LYS A 1 217 ? -7.997 27.921 -12.718 1.00 10.25 217 LYS A C 1
ATOM 1372 O O . LYS A 1 217 ? -7.280 27.121 -13.325 1.00 13.17 217 LYS A O 1
ATOM 1378 N N . ILE A 1 218 ? -7.831 28.236 -11.444 1.00 9.58 218 ILE A N 1
ATOM 1379 C CA . ILE A 1 218 ? -6.804 27.605 -10.613 1.00 10.68 218 ILE A CA 1
ATOM 1380 C C . ILE A 1 218 ? -7.483 27.095 -9.329 1.00 8.39 218 ILE A C 1
ATOM 1381 O O . ILE A 1 218 ? -8.208 27.864 -8.672 1.00 9.29 218 ILE A O 1
ATOM 1386 N N . ILE A 1 219 ? -7.236 25.816 -8.999 1.00 9.64 219 ILE A N 1
ATOM 1387 C CA . ILE A 1 219 ? -7.732 25.186 -7.793 1.00 9.98 219 ILE A CA 1
ATOM 1388 C C . ILE A 1 219 ? -6.597 24.591 -6.941 1.00 8.77 219 ILE A C 1
ATOM 1389 O O . ILE A 1 219 ? -5.487 24.283 -7.429 1.00 10.72 219 ILE A O 1
ATOM 1394 N N . ALA A 1 220 ? -6.891 24.416 -5.656 1.00 8.99 220 ALA A N 1
ATOM 1395 C CA . ALA A 1 220 ? -6.109 23.615 -4.711 1.00 9.53 220 ALA A CA 1
ATOM 1396 C C . ALA A 1 220 ? -6.939 22.433 -4.192 1.00 9.76 220 ALA A C 1
ATOM 1397 O O . ALA A 1 220 ? -8.074 22.600 -3.741 1.00 10.47 220 ALA A O 1
ATOM 1399 N N . ASN A 1 221 ? -6.407 21.225 -4.404 1.00 10.18 221 ASN A N 1
ATOM 1400 C CA . ASN A 1 221 ? -7.056 19.978 -3.961 1.00 12.00 221 ASN A CA 1
ATOM 1401 C C . ASN A 1 221 ? -6.408 19.414 -2.745 1.00 11.74 221 ASN A C 1
ATOM 1402 O O . ASN A 1 221 ? -5.218 19.062 -2.758 1.00 11.15 221 ASN A O 1
ATOM 1407 N N . GLN A 1 222 ? -7.190 19.324 -1.679 1.00 9.70 222 GLN A N 1
ATOM 1408 C CA . GLN A 1 222 ? -6.778 18.611 -0.436 1.00 10.00 222 GLN A CA 1
ATOM 1409 C C . GLN A 1 222 ? -7.563 17.300 -0.339 1.00 10.15 222 GLN A C 1
ATOM 1410 O O . GLN A 1 222 ? -8.732 17.308 -0.016 1.00 10.11 222 GLN A O 1
ATOM 1416 N N . TRP A 1 223 ? -6.922 16.188 -0.646 1.00 10.45 223 TRP A N 1
ATOM 1417 C CA . TRP A 1 223 ? -7.565 14.885 -0.529 1.00 10.66 223 TRP A CA 1
ATOM 1418 C C . TRP A 1 223 ? -7.307 14.313 0.878 1.00 10.97 223 TRP A C 1
ATOM 1419 O O . TRP A 1 223 ? -6.276 14.528 1.485 1.00 11.53 223 TRP A O 1
ATOM 1430 N N . ILE A 1 224 ? -8.309 13.580 1.347 1.00 11.45 224 ILE A N 1
ATOM 1431 C CA . ILE A 1 224 ? -8.412 12.949 2.659 1.00 13.13 224 ILE A CA 1
ATOM 1432 C C . ILE A 1 224 ? -8.458 11.431 2.425 1.00 12.76 224 ILE A C 1
ATOM 1433 O O . ILE A 1 224 ? -9.348 10.926 1.722 1.00 16.50 224 ILE A O 1
ATOM 1438 N N . ARG A 1 225 ? -7.475 10.744 2.969 1.00 13.63 225 ARG A N 1
ATOM 1439 C CA . ARG A 1 225 ? -7.304 9.318 2.787 1.00 12.74 225 ARG A CA 1
ATOM 1440 C C . ARG A 1 225 ? -7.514 8.426 4.019 1.00 16.66 225 ARG A C 1
ATOM 1441 O O . ARG A 1 225 ? -7.197 8.798 5.143 1.00 16.23 225 ARG A O 1
ATOM 1449 N N . ALA A 1 226 ? -8.079 7.256 3.782 1.00 17.64 226 ALA A N 1
ATOM 1450 C CA . ALA A 1 226 ? -8.134 6.208 4.798 1.00 18.87 226 ALA A CA 1
ATOM 1451 C C . ALA A 1 226 ? -6.713 5.801 5.243 1.00 18.35 226 ALA A C 1
ATOM 1452 O O . ALA A 1 226 ? -5.742 5.955 4.489 1.00 17.06 226 ALA A O 1
ATOM 1454 N N . VAL A 1 227 ? -6.612 5.236 6.449 1.00 21.60 227 VAL A N 1
ATOM 1455 C CA . VAL A 1 227 ? -5.325 4.873 7.084 1.00 23.75 227 VAL A CA 1
ATOM 1456 C C . VAL A 1 227 ? -5.134 3.365 7.071 1.00 26.01 227 VAL A C 1
ATOM 1457 O O . VAL A 1 227 ? -6.054 2.656 7.452 1.00 27.31 227 VAL A O 1
ATOM 1461 N N . GLY B 1 31 ? -8.575 68.530 -31.512 1.00 36.03 31 GLY B N 1
ATOM 1462 C CA . GLY B 1 31 ? -8.673 67.364 -30.634 1.00 30.96 31 GLY B CA 1
ATOM 1463 C C . GLY B 1 31 ? -7.521 66.375 -30.754 1.00 30.52 31 GLY B C 1
ATOM 1464 O O . GLY B 1 31 ? -6.752 66.422 -31.726 1.00 33.07 31 GLY B O 1
ATOM 1465 N N . VAL B 1 32 ? -7.395 65.476 -29.773 1.00 23.59 32 VAL B N 1
ATOM 1466 C CA . VAL B 1 32 ? -6.409 64.433 -29.858 1.00 20.79 32 VAL B CA 1
ATOM 1467 C C . VAL B 1 32 ? -6.681 63.603 -31.107 1.00 18.61 32 VAL B C 1
ATOM 1468 O O . VAL B 1 32 ? -7.842 63.414 -31.502 1.00 20.16 32 VAL B O 1
ATOM 1472 N N . CYS B 1 33 ? -5.598 63.118 -31.713 1.00 18.45 33 CYS B N 1
ATOM 1473 C CA . CYS B 1 33 ? -5.633 62.306 -32.927 1.00 23.97 33 CYS B CA 1
ATOM 1474 C C . CYS B 1 33 ? -6.667 61.168 -32.936 1.00 20.44 33 CYS B C 1
ATOM 1475 O O . CYS B 1 33 ? -6.575 60.200 -32.158 1.00 17.06 33 CYS B O 1
ATOM 1478 N N . ASP B 1 34 ? -7.649 61.298 -33.830 1.00 20.81 34 ASP B N 1
ATOM 1479 C CA . ASP B 1 34 ? -8.688 60.289 -33.994 1.00 21.18 34 ASP B CA 1
ATOM 1480 C C . ASP B 1 34 ? -9.513 60.039 -32.717 1.00 23.58 34 ASP B C 1
ATOM 1481 O O . ASP B 1 34 ? -10.237 59.043 -32.635 1.00 24.91 34 ASP B O 1
ATOM 1486 N N . GLY B 1 35 ? -9.414 60.937 -31.739 1.00 19.67 35 GLY B N 1
ATOM 1487 C CA . GLY B 1 35 ? -10.065 60.723 -30.454 1.00 21.33 35 GLY B CA 1
ATOM 1488 C C . GLY B 1 35 ? -9.425 59.641 -29.585 1.00 23.07 35 GLY B C 1
ATOM 1489 O O . GLY B 1 35 ? -9.951 59.303 -28.507 1.00 21.69 35 GLY B O 1
ATOM 1490 N N . LYS B 1 36 ? -8.259 59.124 -29.986 1.00 18.31 36 LYS B N 1
ATOM 1491 C CA . LYS B 1 36 ? -7.707 57.990 -29.294 1.00 16.60 36 LYS B CA 1
ATOM 1492 C C . LYS B 1 36 ? -6.583 58.454 -28.398 1.00 17.95 36 LYS B C 1
ATOM 1493 O O . LYS B 1 36 ? -5.424 58.469 -28.813 1.00 16.46 36 LYS B O 1
ATOM 1499 N N . TYR B 1 37 ? -6.899 58.801 -27.148 1.00 13.50 37 TYR B N 1
ATOM 1500 C CA . TYR B 1 37 ? -5.846 59.242 -26.234 1.00 13.46 37 TYR B CA 1
ATOM 1501 C C . TYR B 1 37 ? -4.752 58.183 -25.958 1.00 12.48 37 TYR B C 1
ATOM 1502 O O . TYR B 1 37 ? -3.594 58.524 -25.802 1.00 12.73 37 TYR B O 1
ATOM 1511 N N . TYR B 1 38 ? -5.115 56.906 -25.941 1.00 12.85 38 TYR B N 1
ATOM 1512 C CA . TYR B 1 38 ? -4.174 55.811 -25.750 1.00 13.79 38 TYR B CA 1
ATOM 1513 C C . TYR B 1 38 ? -4.624 54.615 -26.600 1.00 13.22 38 TYR B C 1
ATOM 1514 O O . TYR B 1 38 ? -5.836 54.477 -26.975 1.00 13.26 38 TYR B O 1
ATOM 1523 N N . GLU B 1 39 ? -3.661 53.779 -26.963 1.00 15.44 39 GLU B N 1
ATOM 1524 C CA . GLU B 1 39 ? -3.929 52.517 -27.646 1.00 15.17 39 GLU B CA 1
ATOM 1525 C C . GLU B 1 39 ? -3.004 51.449 -27.079 1.00 15.49 39 GLU B C 1
ATOM 1526 O O . GLU B 1 39 ? -1.810 51.717 -26.821 1.00 12.59 39 GLU B O 1
ATOM 1532 N N . LYS B 1 40 ? -3.521 50.229 -26.933 1.00 14.65 40 LYS B N 1
ATOM 1533 C CA . LYS B 1 40 ? -2.780 49.099 -26.341 1.00 13.98 40 LYS B CA 1
ATOM 1534 C C . LYS B 1 40 ? -2.545 48.079 -27.442 1.00 14.39 40 LYS B C 1
ATOM 1535 O O . LYS B 1 40 ? -3.488 47.771 -28.202 1.00 17.60 40 LYS B O 1
ATOM 1541 N N . ILE B 1 41 ? -1.311 47.577 -27.536 1.00 15.91 41 ILE B N 1
ATOM 1542 C CA . ILE B 1 41 ? -0.927 46.577 -28.544 1.00 12.88 41 ILE B CA 1
ATOM 1543 C C . ILE B 1 41 ? -0.319 45.370 -27.829 1.00 13.54 41 ILE B C 1
ATOM 1544 O O . ILE B 1 41 ? 0.753 45.456 -27.234 1.00 13.26 41 ILE B O 1
ATOM 1549 N N . ASP B 1 42 ? -0.984 44.221 -27.880 1.00 16.16 42 ASP B N 1
ATOM 1550 C CA . ASP B 1 42 ? -0.391 43.022 -27.264 1.00 16.07 42 ASP B CA 1
ATOM 1551 C C . ASP B 1 42 ? 0.641 42.449 -28.254 1.00 16.40 42 ASP B C 1
ATOM 1552 O O . ASP B 1 42 ? 0.491 42.569 -29.486 1.00 16.40 42 ASP B O 1
ATOM 1557 N N . GLY B 1 43 ? 1.709 41.872 -27.701 1.00 16.37 43 GLY B N 1
ATOM 1558 C CA . GLY B 1 43 ? 2.779 41.282 -28.480 1.00 17.98 43 GLY B CA 1
ATOM 1559 C C . GLY B 1 43 ? 3.592 42.244 -29.336 1.00 14.88 43 GLY B C 1
ATOM 1560 O O . GLY B 1 43 ? 4.131 41.871 -30.377 1.00 19.07 43 GLY B O 1
ATOM 1561 N N . PHE B 1 44 ? 3.680 43.487 -28.876 1.00 15.26 44 PHE B N 1
ATOM 1562 C CA . PHE B 1 44 ? 4.534 44.487 -29.514 1.00 15.81 44 PHE B CA 1
ATOM 1563 C C . PHE B 1 44 ? 5.986 43.976 -29.546 1.00 14.40 44 PHE B C 1
ATOM 1564 O O . PHE B 1 44 ? 6.684 44.110 -30.552 1.00 17.09 44 PHE B O 1
ATOM 1572 N N . LEU B 1 45 ? 6.445 43.426 -28.431 1.00 13.91 45 LEU B N 1
ATOM 1573 C CA . LEU B 1 45 ? 7.666 42.619 -28.435 1.00 13.29 45 LEU B CA 1
ATOM 1574 C C . LEU B 1 45 ? 7.399 41.188 -28.023 1.00 12.90 45 LEU B C 1
ATOM 1575 O O . LEU B 1 45 ? 6.518 40.935 -27.237 1.00 14.41 45 LEU B O 1
ATOM 1580 N N . SER B 1 46 ? 8.222 40.259 -28.528 1.00 17.27 46 SER B N 1
ATOM 1581 C CA . SER B 1 46 ? 8.115 38.876 -28.086 1.00 18.36 46 SER B CA 1
ATOM 1582 C C . SER B 1 46 ? 8.602 38.716 -26.651 1.00 18.51 46 SER B C 1
ATOM 1583 O O . SER B 1 46 ? 9.337 39.542 -26.111 1.00 14.48 46 SER B O 1
ATOM 1586 N N . ASP B 1 47 ? 8.216 37.624 -26.020 1.00 17.15 47 ASP B N 1
ATOM 1587 C CA . ASP B 1 47 ? 8.701 37.353 -24.688 1.00 15.71 47 ASP B CA 1
ATOM 1588 C C . ASP B 1 47 ? 10.225 37.250 -24.654 1.00 17.88 47 ASP B C 1
ATOM 1589 O O . ASP B 1 47 ? 10.843 37.770 -23.728 1.00 15.80 47 ASP B O 1
ATOM 1594 N N . ILE B 1 48 ? 10.838 36.589 -25.633 1.00 14.15 48 ILE B N 1
ATOM 1595 C CA . ILE B 1 48 ? 12.304 36.430 -25.595 1.00 14.82 48 ILE B CA 1
ATOM 1596 C C . ILE B 1 48 ? 12.981 37.795 -25.819 1.00 18.12 48 ILE B C 1
ATOM 1597 O O . ILE B 1 48 ? 13.975 38.081 -25.137 1.00 18.08 48 ILE B O 1
ATOM 1602 N N . GLU B 1 49 ? 12.433 38.663 -26.688 1.00 16.98 49 GLU B N 1
ATOM 1603 C CA . GLU B 1 49 ? 12.968 40.013 -26.824 1.00 16.16 49 GLU B CA 1
ATOM 1604 C C . GLU B 1 49 ? 12.885 40.816 -25.510 1.00 11.88 49 GLU B C 1
ATOM 1605 O O . GLU B 1 49 ? 13.839 41.561 -25.177 1.00 14.15 49 GLU B O 1
ATOM 1611 N N . CYS B 1 50 ? 11.778 40.730 -24.782 1.00 11.29 50 CYS B N 1
ATOM 1612 C CA . CYS B 1 50 ? 11.665 41.408 -23.469 1.00 12.32 50 CYS B CA 1
ATOM 1613 C C . CYS B 1 50 ? 12.791 40.968 -22.530 1.00 14.25 50 CYS B C 1
ATOM 1614 O O . CYS B 1 50 ? 13.440 41.780 -21.893 1.00 16.40 50 CYS B O 1
ATOM 1617 N N . ASP B 1 51 ? 13.039 39.663 -22.467 1.00 13.70 51 ASP B N 1
ATOM 1618 C CA . ASP B 1 51 ? 14.055 39.128 -21.566 1.00 13.84 51 ASP B CA 1
ATOM 1619 C C . ASP B 1 51 ? 15.465 39.563 -21.964 1.00 14.17 51 ASP B C 1
ATOM 1620 O O . ASP B 1 51 ? 16.317 39.869 -21.086 1.00 14.70 51 ASP B O 1
ATOM 1625 N N . VAL B 1 52 ? 15.764 39.553 -23.262 1.00 14.76 52 VAL B N 1
ATOM 1626 C CA . VAL B 1 52 ? 17.045 40.024 -23.787 1.00 17.69 52 VAL B CA 1
ATOM 1627 C C . VAL B 1 52 ? 17.277 41.492 -23.355 1.00 15.83 52 VAL B C 1
ATOM 1628 O O . VAL B 1 52 ? 18.385 41.852 -22.917 1.00 18.54 52 VAL B O 1
ATOM 1632 N N . LEU B 1 53 ? 16.245 42.317 -23.481 1.00 14.14 53 LEU B N 1
ATOM 1633 C CA . LEU B 1 53 ? 16.380 43.718 -23.104 1.00 16.58 53 LEU B CA 1
ATOM 1634 C C . LEU B 1 53 ? 16.541 43.859 -21.583 1.00 15.38 53 LEU B C 1
ATOM 1635 O O . LEU B 1 53 ? 17.412 44.598 -21.132 1.00 13.76 53 LEU B O 1
ATOM 1640 N N . ILE B 1 54 ? 15.750 43.147 -20.789 1.00 13.35 54 ILE B N 1
ATOM 1641 C CA . ILE B 1 54 ? 15.939 43.172 -19.335 1.00 11.65 54 ILE B CA 1
ATOM 1642 C C . ILE B 1 54 ? 17.364 42.814 -18.979 1.00 13.33 54 ILE B C 1
ATOM 1643 O O . ILE B 1 54 ? 18.019 43.447 -18.122 1.00 14.14 54 ILE B O 1
ATOM 1648 N N . ASN B 1 55 ? 17.898 41.772 -19.595 1.00 12.88 55 ASN B N 1
ATOM 1649 C CA . ASN B 1 55 ? 19.225 41.354 -19.210 1.00 15.24 55 ASN B CA 1
ATOM 1650 C C . ASN B 1 55 ? 20.284 42.422 -19.567 1.00 16.16 55 ASN B C 1
ATOM 1651 O O . ASN B 1 55 ? 21.242 42.615 -18.820 1.00 16.07 55 ASN B O 1
ATOM 1656 N N . ALA B 1 56 ? 20.081 43.145 -20.667 1.00 13.55 56 ALA B N 1
ATOM 1657 C CA . ALA B 1 56 ? 21.029 44.149 -21.089 1.00 15.47 56 ALA B CA 1
ATOM 1658 C C . ALA B 1 56 ? 20.948 45.320 -20.110 1.00 14.36 56 ALA B C 1
ATOM 1659 O O . ALA B 1 56 ? 21.972 45.909 -19.770 1.00 14.63 56 ALA B O 1
ATOM 1661 N N . ALA B 1 57 ? 19.752 45.623 -19.638 1.00 13.07 57 ALA B N 1
ATOM 1662 C CA . ALA B 1 57 ? 19.572 46.710 -18.659 1.00 12.73 57 ALA B CA 1
ATOM 1663 C C . ALA B 1 57 ? 20.199 46.361 -17.294 1.00 13.38 57 ALA B C 1
ATOM 1664 O O . ALA B 1 57 ? 20.878 47.169 -16.672 1.00 13.39 57 ALA B O 1
ATOM 1666 N N . ILE B 1 58 ? 20.045 45.106 -16.856 1.00 15.47 58 ILE B N 1
ATOM 1667 C CA . ILE B 1 58 ? 20.706 44.642 -15.638 1.00 13.94 58 ILE B CA 1
ATOM 1668 C C . ILE B 1 58 ? 22.205 44.798 -15.732 1.00 15.26 58 ILE B C 1
ATOM 1669 O O . ILE B 1 58 ? 22.838 45.239 -14.774 1.00 18.16 58 ILE B O 1
ATOM 1674 N N . LYS B 1 59 ? 22.789 44.457 -16.882 1.00 15.42 59 LYS B N 1
ATOM 1675 C CA . LYS B 1 59 ? 24.225 44.572 -17.119 1.00 15.96 59 LYS B CA 1
ATOM 1676 C C . LYS B 1 59 ? 24.726 46.016 -17.145 1.00 18.04 59 LYS B C 1
ATOM 1677 O O . LYS B 1 59 ? 25.922 46.253 -16.950 1.00 24.70 59 LYS B O 1
ATOM 1683 N N . LYS B 1 60 ? 23.808 46.963 -17.339 1.00 17.98 60 LYS B N 1
ATOM 1684 C CA . LYS B 1 60 ? 24.123 48.379 -17.242 1.00 16.55 60 LYS B CA 1
ATOM 1685 C C . LYS B 1 60 ? 23.917 48.906 -15.809 1.00 17.50 60 LYS B C 1
ATOM 1686 O O . LYS B 1 60 ? 24.060 50.105 -15.557 1.00 16.65 60 LYS B O 1
ATOM 1692 N N . GLY B 1 61 ? 23.493 48.043 -14.892 1.00 18.49 61 GLY B N 1
ATOM 1693 C CA . GLY B 1 61 ? 23.405 48.397 -13.483 1.00 22.10 61 GLY B CA 1
ATOM 1694 C C . GLY B 1 61 ? 22.004 48.748 -12.988 1.00 25.20 61 GLY B C 1
ATOM 1695 O O . GLY B 1 61 ? 21.868 49.389 -11.914 1.00 25.94 61 GLY B O 1
ATOM 1696 N N . LEU B 1 62 ? 20.970 48.324 -13.731 1.00 20.11 62 LEU B N 1
ATOM 1697 C CA . LEU B 1 62 ? 19.599 48.642 -13.383 1.00 21.54 62 LEU B CA 1
ATOM 1698 C C . LEU B 1 62 ? 19.266 48.285 -11.928 1.00 30.16 62 LEU B C 1
ATOM 1699 O O . LEU B 1 62 ? 18.586 49.044 -11.249 1.00 34.53 62 LEU B O 1
ATOM 1704 N N . ILE B 1 63 ? 19.736 47.144 -11.441 1.00 28.62 63 ILE B N 1
ATOM 1705 C CA . ILE B 1 63 ? 19.450 46.775 -10.056 1.00 34.25 63 ILE B CA 1
ATOM 1706 C C . ILE B 1 63 ? 20.584 47.226 -9.142 1.00 39.71 63 ILE B C 1
ATOM 1707 O O . ILE B 1 63 ? 21.599 46.550 -9.038 1.00 41.07 63 ILE B O 1
ATOM 1712 N N . ARG B 1 83 ? 8.700 60.151 -8.306 1.00 28.63 83 ARG B N 1
ATOM 1713 C CA . ARG B 1 83 ? 9.090 58.892 -8.942 1.00 26.70 83 ARG B CA 1
ATOM 1714 C C . ARG B 1 83 ? 9.985 58.092 -8.004 1.00 31.54 83 ARG B C 1
ATOM 1715 O O . ARG B 1 83 ? 10.967 58.601 -7.461 1.00 32.72 83 ARG B O 1
ATOM 1723 N N . ASN B 1 84 ? 9.616 56.828 -7.825 1.00 32.54 84 ASN B N 1
ATOM 1724 C CA . ASN B 1 84 ? 10.262 55.921 -6.909 1.00 33.83 84 ASN B CA 1
ATOM 1725 C C . ASN B 1 84 ? 10.552 54.645 -7.678 1.00 35.34 84 ASN B C 1
ATOM 1726 O O . ASN B 1 84 ? 9.764 53.711 -7.653 1.00 31.52 84 ASN B O 1
ATOM 1731 N N . SER B 1 85 ? 11.669 54.642 -8.399 1.00 24.70 85 SER B N 1
ATOM 1732 C CA . SER B 1 85 ? 12.079 53.536 -9.256 1.00 20.80 85 SER B CA 1
ATOM 1733 C C . SER B 1 85 ? 13.570 53.666 -9.619 1.00 20.98 85 SER B C 1
ATOM 1734 O O . SER B 1 85 ? 14.219 54.680 -9.341 1.00 24.34 85 SER B O 1
ATOM 1737 N N . GLU B 1 86 ? 14.086 52.645 -10.291 1.00 19.36 86 GLU B N 1
ATOM 1738 C CA . GLU B 1 86 ? 15.470 52.645 -10.801 1.00 17.73 86 GLU B CA 1
ATOM 1739 C C . GLU B 1 86 ? 15.414 52.766 -12.332 1.00 17.49 86 GLU B C 1
ATOM 1740 O O . GLU B 1 86 ? 14.460 52.295 -12.940 1.00 16.49 86 GLU B O 1
ATOM 1746 N N . GLN B 1 87 ? 16.381 53.447 -12.960 1.00 18.32 87 GLN B N 1
ATOM 1747 C CA . GLN B 1 87 ? 16.340 53.614 -14.445 1.00 16.98 87 GLN B CA 1
ATOM 1748 C C . GLN B 1 87 ? 17.720 53.503 -15.074 1.00 14.07 87 GLN B C 1
ATOM 1749 O O . GLN B 1 87 ? 18.736 53.771 -14.419 1.00 16.03 87 GLN B O 1
ATOM 1755 N N . THR B 1 88 ? 17.759 53.141 -16.360 1.00 12.16 88 THR B N 1
ATOM 1756 C CA . THR B 1 88 ? 18.980 53.273 -17.140 1.00 12.54 88 THR B CA 1
ATOM 1757 C C . THR B 1 88 ? 18.591 53.728 -18.553 1.00 12.31 88 THR B C 1
ATOM 1758 O O . THR B 1 88 ? 17.406 53.637 -18.950 1.00 13.34 88 THR B O 1
ATOM 1762 N N . TRP B 1 89 ? 19.542 54.267 -19.300 1.00 12.74 89 TRP B N 1
ATOM 1763 C CA . TRP B 1 89 ? 19.296 54.779 -20.656 1.00 12.89 89 TRP B CA 1
ATOM 1764 C C . TRP B 1 89 ? 20.158 54.065 -21.700 1.00 12.81 89 TRP B C 1
ATOM 1765 O O . TRP B 1 89 ? 21.323 53.802 -21.458 1.00 15.01 89 TRP B O 1
ATOM 1776 N N . PHE B 1 90 ? 19.572 53.801 -22.857 1.00 12.82 90 PHE B N 1
ATOM 1777 C CA . PHE B 1 90 ? 20.239 53.217 -23.999 1.00 14.61 90 PHE B CA 1
ATOM 1778 C C . PHE B 1 90 ? 20.586 54.223 -25.061 1.00 13.33 90 PHE B C 1
ATOM 1779 O O . PHE B 1 90 ? 19.754 55.065 -25.399 1.00 13.26 90 PHE B O 1
ATOM 1787 N N . MET B 1 91 ? 21.793 54.122 -25.608 1.00 13.68 91 MET B N 1
ATOM 1788 C CA . MET B 1 91 ? 22.183 54.948 -26.766 1.00 13.93 91 MET B CA 1
ATOM 1789 C C . MET B 1 91 ? 21.510 54.440 -28.038 1.00 13.84 91 MET B C 1
ATOM 1790 O O . MET B 1 91 ? 21.192 53.255 -28.121 1.00 16.16 91 MET B O 1
ATOM 1795 N N . PRO B 1 92 ? 21.332 55.311 -29.050 1.00 17.00 92 PRO B N 1
ATOM 1796 C CA . PRO B 1 92 ? 20.892 54.865 -30.376 1.00 19.04 92 PRO B CA 1
ATOM 1797 C C . PRO B 1 92 ? 21.749 53.712 -30.879 1.00 15.04 92 PRO B C 1
ATOM 1798 O O . PRO B 1 92 ? 22.980 53.804 -30.854 1.00 19.46 92 PRO B O 1
ATOM 1802 N N . GLY B 1 93 ? 21.145 52.617 -31.297 1.00 19.74 93 GLY B N 1
ATOM 1803 C CA . GLY B 1 93 ? 21.924 51.542 -31.848 1.00 21.89 93 GLY B CA 1
ATOM 1804 C C . GLY B 1 93 ? 22.653 50.658 -30.855 1.00 23.35 93 GLY B C 1
ATOM 1805 O O . GLY B 1 93 ? 23.380 49.754 -31.248 1.00 22.44 93 GLY B O 1
ATOM 1806 N N . GLU B 1 94 ? 22.443 50.891 -29.558 1.00 22.84 94 GLU B N 1
ATOM 1807 C CA . GLU B 1 94 ? 23.182 50.138 -28.555 1.00 19.21 94 GLU B CA 1
ATOM 1808 C C . GLU B 1 94 ? 22.758 48.666 -28.550 1.00 21.00 94 GLU B C 1
ATOM 1809 O O . GLU B 1 94 ? 23.553 47.771 -28.236 1.00 23.15 94 GLU B O 1
ATOM 1815 N N . HIS B 1 95 ? 21.494 48.425 -28.893 1.00 21.27 95 HIS B N 1
ATOM 1816 C CA . HIS B 1 95 ? 20.932 47.090 -28.790 1.00 26.32 95 HIS B CA 1
ATOM 1817 C C . HIS B 1 95 ? 19.866 46.831 -29.852 1.00 22.29 95 HIS B C 1
ATOM 1818 O O . HIS B 1 95 ? 19.037 47.702 -30.148 1.00 19.22 95 HIS B O 1
ATOM 1825 N N . GLU B 1 96 ? 19.867 45.623 -30.419 1.00 22.50 96 GLU B N 1
ATOM 1826 C CA . GLU B 1 96 ? 18.919 45.310 -31.477 1.00 19.61 96 GLU B CA 1
ATOM 1827 C C . GLU B 1 96 ? 17.455 45.410 -31.075 1.00 16.55 96 GLU B C 1
ATOM 1828 O O . GLU B 1 96 ? 16.631 45.727 -31.946 1.00 18.89 96 GLU B O 1
ATOM 1834 N N . VAL B 1 97 ? 17.116 45.189 -29.801 1.00 15.35 97 VAL B N 1
ATOM 1835 C CA . VAL B 1 97 ? 15.714 45.195 -29.328 1.00 14.23 97 VAL B CA 1
ATOM 1836 C C . VAL B 1 97 ? 15.292 46.673 -29.224 1.00 16.14 97 VAL B C 1
ATOM 1837 O O . VAL B 1 97 ? 14.125 46.978 -29.384 1.00 17.29 97 VAL B O 1
ATOM 1841 N N . ILE B 1 98 ? 16.234 47.562 -28.944 1.00 16.53 98 ILE B N 1
ATOM 1842 C CA . ILE B 1 98 ? 15.971 49.010 -28.995 1.00 18.03 98 ILE B CA 1
ATOM 1843 C C . ILE B 1 98 ? 15.662 49.457 -30.435 1.00 17.87 98 ILE B C 1
ATOM 1844 O O . ILE B 1 98 ? 14.632 50.154 -30.707 1.00 18.29 98 ILE B O 1
ATOM 1849 N N . ASP B 1 99 ? 16.536 49.080 -31.361 1.00 17.25 99 ASP B N 1
ATOM 1850 C CA . ASP B 1 99 ? 16.303 49.335 -32.792 1.00 19.36 99 ASP B CA 1
ATOM 1851 C C . ASP B 1 99 ? 14.873 48.874 -33.177 1.00 18.96 99 ASP B C 1
ATOM 1852 O O . ASP B 1 99 ? 14.140 49.562 -33.872 1.00 20.07 99 ASP B O 1
ATOM 1857 N N . LYS B 1 100 ? 14.493 47.692 -32.732 1.00 17.40 100 LYS B N 1
ATOM 1858 C CA . LYS B 1 100 ? 13.184 47.191 -33.043 1.00 16.62 100 LYS B CA 1
ATOM 1859 C C . LYS B 1 100 ? 12.044 48.015 -32.449 1.00 22.57 100 LYS B C 1
ATOM 1860 O O . LYS B 1 100 ? 11.041 48.281 -33.122 1.00 19.01 100 LYS B O 1
ATOM 1866 N N . ILE B 1 101 ? 12.174 48.402 -31.189 1.00 14.90 101 ILE B N 1
ATOM 1867 C CA . ILE B 1 101 ? 11.161 49.283 -30.565 1.00 15.88 101 ILE B CA 1
ATOM 1868 C C . ILE B 1 101 ? 10.979 50.544 -31.417 1.00 13.24 101 ILE B C 1
ATOM 1869 O O . ILE B 1 101 ? 9.849 50.972 -31.708 1.00 17.02 101 ILE B O 1
ATOM 1874 N N . GLN B 1 102 ? 12.080 51.108 -31.854 1.00 15.53 102 GLN B N 1
ATOM 1875 C CA . GLN B 1 102 ? 12.008 52.372 -32.600 1.00 16.54 102 GLN B CA 1
ATOM 1876 C C . GLN B 1 102 ? 11.466 52.139 -33.997 1.00 18.50 102 GLN B C 1
ATOM 1877 O O . GLN B 1 102 ? 10.631 52.922 -34.493 1.00 17.33 102 GLN B O 1
ATOM 1883 N N . LYS B 1 103 ? 11.852 51.042 -34.620 1.00 19.66 103 LYS B N 1
ATOM 1884 C CA . LYS B 1 103 ? 11.325 50.765 -35.950 1.00 15.75 103 LYS B CA 1
ATOM 1885 C C . LYS B 1 103 ? 9.809 50.577 -35.901 1.00 20.00 103 LYS B C 1
ATOM 1886 O O . LYS B 1 103 ? 9.061 51.104 -36.730 1.00 20.33 103 LYS B O 1
ATOM 1892 N N . LYS B 1 104 ? 9.345 49.813 -34.925 1.00 14.78 104 LYS B N 1
ATOM 1893 C CA . LYS B 1 104 ? 7.930 49.565 -34.779 1.00 18.48 104 LYS B CA 1
ATOM 1894 C C . LYS B 1 104 ? 7.158 50.805 -34.319 1.00 19.31 104 LYS B C 1
ATOM 1895 O O . LYS B 1 104 ? 5.995 50.964 -34.685 1.00 18.26 104 LYS B O 1
ATOM 1901 N N . THR B 1 105 ? 7.777 51.694 -33.548 1.00 14.40 105 THR B N 1
ATOM 1902 C CA . THR B 1 105 ? 7.097 52.931 -33.174 1.00 15.36 105 THR B CA 1
ATOM 1903 C C . THR B 1 105 ? 6.952 53.845 -34.396 1.00 15.30 105 THR B C 1
ATOM 1904 O O . THR B 1 105 ? 5.885 54.431 -34.604 1.00 14.46 105 THR B O 1
ATOM 1908 N N . ARG B 1 106 ? 8.004 53.937 -35.211 1.00 15.12 106 ARG B N 1
ATOM 1909 C CA . ARG B 1 106 ? 7.973 54.725 -36.434 1.00 17.49 106 ARG B CA 1
ATOM 1910 C C . ARG B 1 106 ? 6.866 54.229 -37.357 1.00 19.94 106 ARG B C 1
ATOM 1911 O O . ARG B 1 106 ? 6.090 55.004 -37.923 1.00 18.47 106 ARG B O 1
ATOM 1919 N N . GLU B 1 107 ? 6.781 52.919 -37.490 1.00 19.45 107 GLU B N 1
ATOM 1920 C CA . GLU B 1 107 ? 5.773 52.335 -38.335 1.00 20.70 107 GLU B CA 1
ATOM 1921 C C . GLU B 1 107 ? 4.360 52.647 -37.838 1.00 18.03 107 GLU B C 1
ATOM 1922 O O . GLU B 1 107 ? 3.464 52.941 -38.619 1.00 20.59 107 GLU B O 1
ATOM 1928 N N . PHE B 1 108 ? 4.165 52.590 -36.535 1.00 15.56 108 PHE B N 1
ATOM 1929 C CA . PHE B 1 108 ? 2.885 52.979 -35.946 1.00 21.00 108 PHE B CA 1
ATOM 1930 C C . PHE B 1 108 ? 2.536 54.453 -36.236 1.00 23.83 108 PHE B C 1
ATOM 1931 O O . PHE B 1 108 ? 1.404 54.776 -36.664 1.00 18.97 108 PHE B O 1
ATOM 1939 N N . LEU B 1 109 ? 3.497 55.343 -35.998 1.00 17.06 109 LEU B N 1
ATOM 1940 C CA . LEU B 1 109 ? 3.269 56.779 -36.198 1.00 16.82 109 LEU B CA 1
ATOM 1941 C C . LEU B 1 109 ? 3.028 57.109 -37.665 1.00 22.13 109 LEU B C 1
ATOM 1942 O O . LEU B 1 109 ? 2.336 58.081 -37.976 1.00 18.69 109 LEU B O 1
ATOM 1947 N N . ASN B 1 110 ? 3.563 56.276 -38.563 1.00 19.91 110 ASN B N 1
ATOM 1948 C CA . ASN B 1 110 ? 3.316 56.432 -40.012 1.00 18.00 110 ASN B CA 1
ATOM 1949 C C . ASN B 1 110 ? 1.828 56.332 -40.385 1.00 22.23 110 ASN B C 1
ATOM 1950 O O . ASN B 1 110 ? 1.421 56.830 -41.411 1.00 29.28 110 ASN B O 1
ATOM 1955 N N . SER B 1 111 ? 1.015 55.681 -39.563 1.00 22.90 111 SER B N 1
ATOM 1956 C CA . SER B 1 111 ? -0.431 55.655 -39.818 1.00 30.15 111 SER B CA 1
ATOM 1957 C C . SER B 1 111 ? -1.142 56.865 -39.170 1.00 32.35 111 SER B C 1
ATOM 1958 O O . SER B 1 111 ? -2.358 56.984 -39.250 1.00 33.86 111 SER B O 1
ATOM 1961 N N . LYS B 1 112 ? -0.388 57.750 -38.517 1.00 24.70 112 LYS B N 1
ATOM 1962 C CA . LYS B 1 112 ? -0.935 58.990 -37.960 1.00 23.47 112 LYS B CA 1
ATOM 1963 C C . LYS B 1 112 ? -0.393 60.232 -38.691 1.00 24.16 112 LYS B C 1
ATOM 1964 O O . LYS B 1 112 ? -0.162 61.284 -38.069 1.00 21.90 112 LYS B O 1
ATOM 1970 N N . LYS B 1 113 ? -0.199 60.136 -40.008 1.00 29.61 113 LYS B N 1
ATOM 1971 C CA . LYS B 1 113 ? 0.445 61.231 -40.723 1.00 31.18 113 LYS B CA 1
ATOM 1972 C C . LYS B 1 113 ? -0.329 62.529 -40.567 1.00 32.15 113 LYS B C 1
ATOM 1973 O O . LYS B 1 113 ? 0.257 63.626 -40.599 1.00 28.69 113 LYS B O 1
ATOM 1979 N N . HIS B 1 114 ? -1.643 62.418 -40.411 1.00 27.80 114 HIS B N 1
ATOM 1980 C CA . HIS B 1 114 ? -2.461 63.614 -40.467 1.00 30.20 114 HIS B CA 1
ATOM 1981 C C . HIS B 1 114 ? -2.413 64.313 -39.124 1.00 26.97 114 HIS B C 1
ATOM 1982 O O . HIS B 1 114 ? -2.786 65.490 -39.016 1.00 32.42 114 HIS B O 1
ATOM 1989 N N . CYS B 1 115 ? -1.866 63.617 -38.139 1.00 21.68 115 CYS B N 1
ATOM 1990 C CA . CYS B 1 115 ? -1.774 64.113 -36.773 1.00 21.25 115 CYS B CA 1
ATOM 1991 C C . CYS B 1 115 ? -0.414 64.640 -36.388 1.00 23.98 115 CYS B C 1
ATOM 1992 O O . CYS B 1 115 ? -0.301 65.518 -35.533 1.00 34.15 115 CYS B O 1
ATOM 1995 N N . ILE B 1 116 ? 0.633 64.072 -36.971 1.00 19.89 116 ILE B N 1
ATOM 1996 C CA . ILE B 1 116 ? 1.994 64.448 -36.572 1.00 19.72 116 ILE B CA 1
ATOM 1997 C C . ILE B 1 116 ? 2.911 64.419 -37.794 1.00 31.14 116 ILE B C 1
ATOM 1998 O O . ILE B 1 116 ? 2.870 63.478 -38.585 1.00 31.27 116 ILE B O 1
ATOM 2003 N N . ASP B 1 117 ? 3.744 65.445 -37.921 1.00 29.31 117 ASP B N 1
ATOM 2004 C CA . ASP B 1 117 ? 4.644 65.555 -39.054 1.00 35.38 117 ASP B CA 1
ATOM 2005 C C . ASP B 1 117 ? 6.067 65.245 -38.578 1.00 30.41 117 ASP B C 1
ATOM 2006 O O . ASP B 1 117 ? 6.491 64.095 -38.583 1.00 39.01 117 ASP B O 1
ATOM 2011 N N . LYS B 1 118 ? 6.798 66.238 -38.116 1.00 27.25 118 LYS B N 1
ATOM 2012 C CA . LYS B 1 118 ? 8.178 66.019 -37.726 1.00 21.58 118 LYS B CA 1
ATOM 2013 C C . LYS B 1 118 ? 8.280 65.602 -36.260 1.00 16.47 118 LYS B C 1
ATOM 2014 O O . LYS B 1 118 ? 7.554 66.129 -35.424 1.00 20.81 118 LYS B O 1
ATOM 2020 N N . TYR B 1 119 ? 9.154 64.664 -35.960 1.00 18.66 119 TYR B N 1
ATOM 2021 C CA . TYR B 1 119 ? 9.422 64.310 -34.568 1.00 17.27 119 TYR B CA 1
ATOM 2022 C C . TYR B 1 119 ? 10.819 63.685 -34.470 1.00 17.56 119 TYR B C 1
ATOM 2023 O O . TYR B 1 119 ? 11.391 63.307 -35.501 1.00 19.18 119 TYR B O 1
ATOM 2032 N N . ASN B 1 120 ? 11.372 63.632 -33.253 1.00 15.67 120 ASN B N 1
ATOM 2033 C CA . ASN B 1 120 ? 12.616 62.913 -32.960 1.00 15.71 120 ASN B CA 1
ATOM 2034 C C . ASN B 1 120 ? 12.327 61.867 -31.864 1.00 18.04 120 ASN B C 1
ATOM 2035 O O . ASN B 1 120 ? 11.430 62.055 -31.010 1.00 17.91 120 ASN B O 1
ATOM 2040 N N . PHE B 1 121 ? 13.079 60.773 -31.873 1.00 13.67 121 PHE B N 1
ATOM 2041 C CA . PHE B 1 121 ? 13.059 59.806 -30.753 1.00 14.58 121 PHE B CA 1
ATOM 2042 C C . PHE B 1 121 ? 14.047 60.169 -29.658 1.00 15.55 121 PHE B C 1
ATOM 2043 O O . PHE B 1 121 ? 15.242 60.384 -29.927 1.00 19.27 121 PHE B O 1
ATOM 2051 N N . GLU B 1 122 ? 13.562 60.240 -28.442 1.00 14.86 122 GLU B N 1
ATOM 2052 C CA . GLU B 1 122 ? 14.416 60.274 -27.255 1.00 14.21 122 GLU B CA 1
ATOM 2053 C C . GLU B 1 122 ? 15.172 58.942 -27.081 1.00 13.40 122 GLU B C 1
ATOM 2054 O O . GLU B 1 122 ? 14.662 57.902 -27.530 1.00 12.55 122 GLU B O 1
ATOM 2060 N N . ASP B 1 123 ? 16.351 58.949 -26.412 1.00 13.11 123 ASP B N 1
ATOM 2061 C CA . ASP B 1 123 ? 16.983 57.658 -26.054 1.00 13.13 123 ASP B CA 1
ATOM 2062 C C . ASP B 1 123 ? 15.966 56.859 -25.220 1.00 14.50 123 ASP B C 1
ATOM 2063 O O . ASP B 1 123 ? 15.207 57.419 -24.405 1.00 14.48 123 ASP B O 1
ATOM 2068 N N . VAL B 1 124 ? 15.974 55.535 -25.389 1.00 11.56 124 VAL B N 1
ATOM 2069 C CA . VAL B 1 124 ? 15.065 54.683 -24.659 1.00 11.22 124 VAL B CA 1
ATOM 2070 C C . VAL B 1 124 ? 15.521 54.535 -23.212 1.00 11.23 124 VAL B C 1
ATOM 2071 O O . VAL B 1 124 ? 16.702 54.339 -22.945 1.00 12.00 124 VAL B O 1
ATOM 2075 N N . GLN B 1 125 ? 14.576 54.616 -22.298 1.00 10.98 125 GLN B N 1
ATOM 2076 C CA . GLN B 1 125 ? 14.819 54.416 -20.878 1.00 11.00 125 GLN B CA 1
ATOM 2077 C C . GLN B 1 125 ? 14.213 53.096 -20.445 1.00 10.76 125 GLN B C 1
ATOM 2078 O O . GLN B 1 125 ? 13.093 52.750 -20.870 1.00 11.23 125 GLN B O 1
ATOM 2084 N N . VAL B 1 126 ? 14.931 52.344 -19.609 1.00 11.05 126 VAL B N 1
ATOM 2085 C CA . VAL B 1 126 ? 14.328 51.122 -19.038 1.00 10.78 126 VAL B CA 1
ATOM 2086 C C . VAL B 1 126 ? 14.282 51.424 -17.552 1.00 10.83 126 VAL B C 1
ATOM 2087 O O . VAL B 1 126 ? 15.287 51.870 -16.943 1.00 11.22 126 VAL B O 1
ATOM 2091 N N . ALA B 1 127 ? 13.106 51.181 -16.956 1.00 10.49 127 ALA B N 1
ATOM 2092 C CA . ALA B 1 127 ? 12.893 51.426 -15.522 1.00 10.56 127 ALA B CA 1
ATOM 2093 C C . ALA B 1 127 ? 12.353 50.168 -14.822 1.00 11.43 127 ALA B C 1
ATOM 2094 O O . ALA B 1 127 ? 11.592 49.367 -15.411 1.00 11.63 127 ALA B O 1
ATOM 2096 N N . ARG B 1 128 ? 12.740 50.050 -13.551 1.00 10.58 128 ARG B N 1
ATOM 2097 C CA . ARG B 1 128 ? 12.315 48.925 -12.694 1.00 10.51 128 ARG B CA 1
ATOM 2098 C C . ARG B 1 128 ? 11.626 49.428 -11.425 1.00 10.56 128 ARG B C 1
ATOM 2099 O O . ARG B 1 128 ? 12.039 50.390 -10.837 1.00 15.44 128 ARG B O 1
ATOM 2107 N N . TYR B 1 129 ? 10.583 48.721 -11.021 1.00 11.80 129 TYR B N 1
ATOM 2108 C CA . TYR B 1 129 ? 9.922 48.903 -9.748 1.00 12.98 129 TYR B CA 1
ATOM 2109 C C . TYR B 1 129 ? 10.010 47.598 -8.956 1.00 14.03 129 TYR B C 1
ATOM 2110 O O . TYR B 1 129 ? 9.571 46.562 -9.424 1.00 14.84 129 TYR B O 1
ATOM 2119 N N . LYS B 1 130 ? 10.581 47.650 -7.757 1.00 15.63 130 LYS B N 1
ATOM 2120 C CA . LYS B 1 130 ? 10.432 46.531 -6.830 1.00 17.22 130 LYS B CA 1
ATOM 2121 C C . LYS B 1 130 ? 9.226 46.773 -5.893 1.00 21.03 130 LYS B C 1
ATOM 2122 O O . LYS B 1 130 ? 8.603 47.840 -5.894 1.00 20.58 130 LYS B O 1
ATOM 2128 N N . PRO B 1 131 ? 8.874 45.779 -5.072 1.00 21.17 131 PRO B N 1
ATOM 2129 C CA . PRO B 1 131 ? 7.668 46.002 -4.253 1.00 20.94 131 PRO B CA 1
ATOM 2130 C C . PRO B 1 131 ? 7.759 47.249 -3.374 1.00 15.58 131 PRO B C 1
ATOM 2131 O O . PRO B 1 131 ? 8.802 47.534 -2.783 1.00 22.31 131 PRO B O 1
ATOM 2135 N N . GLY B 1 132 ? 6.676 48.000 -3.311 1.00 18.14 132 GLY B N 1
ATOM 2136 C CA . GLY B 1 132 ? 6.704 49.273 -2.632 1.00 19.14 132 GLY B CA 1
ATOM 2137 C C . GLY B 1 132 ? 6.994 50.474 -3.522 1.00 17.59 132 GLY B C 1
ATOM 2138 O O . GLY B 1 132 ? 6.803 51.585 -3.088 1.00 20.62 132 GLY B O 1
ATOM 2139 N N . GLN B 1 133 ? 7.462 50.254 -4.749 1.00 18.19 133 GLN B N 1
ATOM 2140 C CA . GLN B 1 133 ? 7.853 51.363 -5.629 1.00 17.91 133 GLN B CA 1
ATOM 2141 C C . GLN B 1 133 ? 6.691 51.691 -6.602 1.00 16.99 133 GLN B C 1
ATOM 2142 O O . GLN B 1 133 ? 5.813 50.873 -6.840 1.00 15.14 133 GLN B O 1
ATOM 2148 N N . TYR B 1 134 ? 6.695 52.925 -7.091 1.00 22.46 134 TYR B N 1
ATOM 2149 C CA . TYR B 1 134 ? 5.554 53.488 -7.798 1.00 19.23 134 TYR B CA 1
ATOM 2150 C C . TYR B 1 134 ? 6.012 54.762 -8.487 1.00 16.47 134 TYR B C 1
ATOM 2151 O O . TYR B 1 134 ? 7.161 55.195 -8.296 1.00 18.09 134 TYR B O 1
ATOM 2160 N N . TYR B 1 135 ? 5.121 55.349 -9.301 1.00 15.82 135 TYR B N 1
ATOM 2161 C CA . TYR B 1 135 ? 5.371 56.655 -9.914 1.00 16.16 135 TYR B CA 1
ATOM 2162 C C . TYR B 1 135 ? 4.078 57.490 -9.766 1.00 19.64 135 TYR B C 1
ATOM 2163 O O . TYR B 1 135 ? 3.080 57.244 -10.448 1.00 20.45 135 TYR B O 1
ATOM 2172 N N . TYR B 1 136 ? 4.085 58.416 -8.808 1.00 18.63 136 TYR B N 1
ATOM 2173 C CA . TYR B 1 136 ? 2.968 59.330 -8.563 1.00 15.87 136 TYR B CA 1
ATOM 2174 C C . TYR B 1 136 ? 2.440 60.080 -9.810 1.00 15.30 136 TYR B C 1
ATOM 2175 O O . TYR B 1 136 ? 3.207 60.383 -10.716 1.00 15.23 136 TYR B O 1
ATOM 2184 N N . HIS B 1 137 ? 1.144 60.382 -9.838 1.00 17.56 137 HIS B N 1
ATOM 2185 C CA . HIS B 1 137 ? 0.535 60.898 -11.082 1.00 17.45 137 HIS B CA 1
ATOM 2186 C C . HIS B 1 137 ? 1.193 62.171 -11.577 1.00 13.21 137 HIS B C 1
ATOM 2187 O O . HIS B 1 137 ? 1.521 63.082 -10.817 1.00 16.90 137 HIS B O 1
ATOM 2194 N N . HIS B 1 138 ? 1.375 62.202 -12.902 1.00 12.67 138 HIS B N 1
ATOM 2195 C CA . HIS B 1 138 ? 2.099 63.283 -13.562 1.00 12.51 138 HIS B CA 1
ATOM 2196 C C . HIS B 1 138 ? 1.733 63.316 -15.033 1.00 15.71 138 HIS B C 1
ATOM 2197 O O . HIS B 1 138 ? 1.058 62.422 -15.518 1.00 14.26 138 HIS B O 1
ATOM 2204 N N . TYR B 1 139 ? 2.234 64.333 -15.735 1.00 13.45 139 TYR B N 1
ATOM 2205 C CA . TYR B 1 139 ? 2.265 64.415 -17.196 1.00 12.63 139 TYR B CA 1
ATOM 2206 C C . TYR B 1 139 ? 3.680 64.164 -17.687 1.00 13.83 139 TYR B C 1
ATOM 2207 O O . TYR B 1 139 ? 4.633 64.527 -16.994 1.00 14.95 139 TYR B O 1
ATOM 2216 N N . ASP B 1 140 ? 3.834 63.566 -18.866 1.00 16.25 140 ASP B N 1
ATOM 2217 C CA . ASP B 1 140 ? 5.172 63.291 -19.408 1.00 15.28 140 ASP B CA 1
ATOM 2218 C C . ASP B 1 140 ? 5.801 64.516 -20.121 1.00 17.24 140 ASP B C 1
ATOM 2219 O O . ASP B 1 140 ? 6.941 64.473 -20.557 1.00 18.67 140 ASP B O 1
ATOM 2224 N N . GLY B 1 141 ? 5.104 65.638 -20.136 1.00 12.87 141 GLY B N 1
ATOM 2225 C CA . GLY B 1 141 ? 5.657 66.856 -20.709 1.00 14.51 141 GLY B CA 1
ATOM 2226 C C . GLY B 1 141 ? 5.467 68.014 -19.768 1.00 18.08 141 GLY B C 1
ATOM 2227 O O . GLY B 1 141 ? 4.948 67.868 -18.632 1.00 19.62 141 GLY B O 1
ATOM 2228 N N . ASP B 1 142 ? 5.916 69.176 -20.236 1.00 18.20 142 ASP B N 1
ATOM 2229 C CA . ASP B 1 142 ? 5.834 70.423 -19.479 1.00 20.58 142 ASP B CA 1
ATOM 2230 C C . ASP B 1 142 ? 4.484 71.121 -19.614 1.00 20.93 142 ASP B C 1
ATOM 2231 O O . ASP B 1 142 ? 4.003 71.341 -20.711 1.00 23.64 142 ASP B O 1
ATOM 2236 N N . ASP B 1 143 ? 3.857 71.452 -18.482 1.00 22.06 143 ASP B N 1
ATOM 2237 C CA . ASP B 1 143 ? 2.596 72.189 -18.485 1.00 22.90 143 ASP B CA 1
ATOM 2238 C C . ASP B 1 143 ? 2.860 73.630 -18.878 1.00 28.83 143 ASP B C 1
ATOM 2239 O O . ASP B 1 143 ? 3.380 74.399 -18.086 1.00 33.33 143 ASP B O 1
ATOM 2244 N N . CYS B 1 144 ? 2.495 73.987 -20.103 1.00 27.01 144 CYS B N 1
ATOM 2245 C CA . CYS B 1 144 ? 2.845 75.290 -20.659 1.00 27.99 144 CYS B CA 1
ATOM 2246 C C . CYS B 1 144 ? 1.653 75.957 -21.343 1.00 33.55 144 CYS B C 1
ATOM 2247 O O . CYS B 1 144 ? 0.659 75.304 -21.641 1.00 32.13 144 CYS B O 1
ATOM 2250 N N . ASP B 1 145 ? 1.761 77.259 -21.596 1.00 43.11 145 ASP B N 1
ATOM 2251 C CA . ASP B 1 145 ? 0.755 77.969 -22.387 1.00 46.60 145 ASP B CA 1
ATOM 2252 C C . ASP B 1 145 ? 1.423 78.752 -23.525 1.00 47.19 145 ASP B C 1
ATOM 2253 O O . ASP B 1 145 ? 1.325 78.367 -24.689 1.00 46.61 145 ASP B O 1
ATOM 2258 N N . ASP B 1 146 ? 2.117 79.835 -23.202 1.00 46.54 146 ASP B N 1
ATOM 2259 C CA . ASP B 1 146 ? 2.661 80.699 -24.254 1.00 49.94 146 ASP B CA 1
ATOM 2260 C C . ASP B 1 146 ? 4.155 80.489 -24.500 1.00 44.24 146 ASP B C 1
ATOM 2261 O O . ASP B 1 146 ? 4.728 81.066 -25.430 1.00 44.35 146 ASP B O 1
ATOM 2266 N N . ALA B 1 147 ? 4.780 79.669 -23.663 1.00 35.17 147 ALA B N 1
ATOM 2267 C CA . ALA B 1 147 ? 6.199 79.382 -23.789 1.00 36.14 147 ALA B CA 1
ATOM 2268 C C . ALA B 1 147 ? 6.430 77.872 -23.709 1.00 32.90 147 ALA B C 1
ATOM 2269 O O . ALA B 1 147 ? 7.258 77.384 -22.928 1.00 31.06 147 ALA B O 1
ATOM 2271 N N . CYS B 1 148 ? 5.700 77.131 -24.538 1.00 33.95 148 CYS B N 1
ATOM 2272 C CA . CYS B 1 148 ? 5.914 75.686 -24.596 1.00 29.42 148 CYS B CA 1
ATOM 2273 C C . CYS B 1 148 ? 7.287 75.374 -25.202 1.00 22.82 148 CYS B C 1
ATOM 2274 O O . CYS B 1 148 ? 7.658 75.936 -26.240 1.00 25.39 148 CYS B O 1
ATOM 2277 N N . PRO B 1 149 ? 8.055 74.495 -24.552 1.00 20.29 149 PRO B N 1
ATOM 2278 C CA . PRO B 1 149 ? 9.372 74.113 -25.083 1.00 25.71 149 PRO B CA 1
ATOM 2279 C C . PRO B 1 149 ? 9.281 73.589 -26.513 1.00 24.43 149 PRO B C 1
ATOM 2280 O O . PRO B 1 149 ? 8.331 72.897 -26.843 1.00 20.66 149 PRO B O 1
ATOM 2284 N N . LYS B 1 150 ? 10.263 73.900 -27.345 1.00 22.79 150 LYS B N 1
ATOM 2285 C CA . LYS B 1 150 ? 10.198 73.499 -28.739 1.00 20.14 150 LYS B CA 1
ATOM 2286 C C . LYS B 1 150 ? 10.548 72.016 -28.910 1.00 19.11 150 LYS B C 1
ATOM 2287 O O . LYS B 1 150 ? 10.326 71.451 -29.970 1.00 22.72 150 LYS B O 1
ATOM 2293 N N . ASP B 1 151 ? 11.105 71.403 -27.869 1.00 20.34 151 ASP B N 1
ATOM 2294 C CA . ASP B 1 151 ? 11.378 69.956 -27.897 1.00 21.37 151 ASP B CA 1
ATOM 2295 C C . ASP B 1 151 ? 10.445 69.191 -26.953 1.00 20.76 151 ASP B C 1
ATOM 2296 O O . ASP B 1 151 ? 10.791 68.091 -26.493 1.00 19.76 151 ASP B O 1
ATOM 2301 N N . GLN B 1 152 ? 9.256 69.756 -26.713 1.00 18.95 152 GLN B N 1
ATOM 2302 C CA . GLN B 1 152 ? 8.216 69.143 -25.856 1.00 14.49 152 GLN B CA 1
ATOM 2303 C C . GLN B 1 152 ? 7.961 67.689 -26.222 1.00 12.80 152 GLN B C 1
ATOM 2304 O O . GLN B 1 152 ? 7.908 67.368 -27.384 1.00 14.07 152 GLN B O 1
ATOM 2310 N N . ARG B 1 153 ? 7.857 66.818 -25.226 1.00 14.99 153 ARG B N 1
ATOM 2311 C CA . ARG B 1 153 ? 7.415 65.467 -25.508 1.00 12.21 153 ARG B CA 1
ATOM 2312 C C . ARG B 1 153 ? 5.969 65.481 -26.024 1.00 12.70 153 ARG B C 1
ATOM 2313 O O . ARG B 1 153 ? 5.104 66.050 -25.357 1.00 14.16 153 ARG B O 1
ATOM 2321 N N . LEU B 1 154 ? 5.705 64.826 -27.160 1.00 13.76 154 LEU B N 1
ATOM 2322 C CA . LEU B 1 154 ? 4.372 64.819 -27.784 1.00 13.71 154 LEU B CA 1
ATOM 2323 C C . LEU B 1 154 ? 3.621 63.518 -27.535 1.00 12.25 154 LEU B C 1
ATOM 2324 O O . LEU B 1 154 ? 2.396 63.487 -27.520 1.00 13.00 154 LEU B O 1
ATOM 2329 N N . ALA B 1 155 ? 4.352 62.436 -27.326 1.00 12.58 155 ALA B N 1
ATOM 2330 C CA . ALA B 1 155 ? 3.733 61.142 -27.102 1.00 13.26 155 ALA B CA 1
ATOM 2331 C C . ALA B 1 155 ? 4.691 60.188 -26.392 1.00 14.77 155 ALA B C 1
ATOM 2332 O O . ALA B 1 15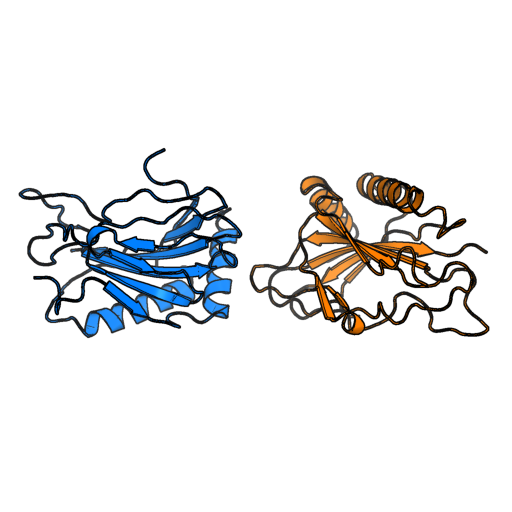5 ? 5.899 60.435 -26.365 1.00 11.37 155 ALA B O 1
ATOM 2334 N N . THR B 1 156 ? 4.127 59.094 -25.852 1.00 11.32 156 THR B N 1
ATOM 2335 C CA . THR B 1 156 ? 4.829 58.020 -25.168 1.00 11.48 156 THR B CA 1
ATOM 2336 C C . THR B 1 156 ? 4.437 56.670 -25.734 1.00 11.24 156 THR B C 1
ATOM 2337 O O . THR B 1 156 ? 3.238 56.408 -25.897 1.00 12.06 156 THR B O 1
ATOM 2341 N N . LEU B 1 157 ? 5.436 55.836 -26.039 1.00 10.29 157 LEU B N 1
ATOM 2342 C CA . LEU B 1 157 ? 5.196 54.409 -26.317 1.00 10.17 157 LEU B CA 1
ATOM 2343 C C . LEU B 1 157 ? 5.947 53.634 -25.238 1.00 13.10 157 LEU B C 1
ATOM 2344 O O . LEU B 1 157 ? 7.185 53.677 -25.184 1.00 12.36 157 LEU B O 1
ATOM 2349 N N . MET B 1 158 ? 5.192 52.996 -24.344 1.00 9.76 158 MET B N 1
ATOM 2350 C CA . MET B 1 158 ? 5.781 52.292 -23.241 1.00 9.57 158 MET B CA 1
ATOM 2351 C C . MET B 1 158 ? 5.532 50.794 -23.436 1.00 9.46 158 MET B C 1
ATOM 2352 O O . MET B 1 158 ? 4.380 50.369 -23.701 1.00 12.80 158 MET B O 1
ATOM 2357 N N . VAL B 1 159 ? 6.579 49.980 -23.272 1.00 10.01 159 VAL B N 1
ATOM 2358 C CA . VAL B 1 159 ? 6.465 48.502 -23.350 1.00 9.46 159 VAL B CA 1
ATOM 2359 C C . VAL B 1 159 ? 6.653 47.906 -21.960 1.00 9.61 159 VAL B C 1
ATOM 2360 O O . VAL B 1 159 ? 7.600 48.220 -21.269 1.00 9.35 159 VAL B O 1
ATOM 2364 N N . TYR B 1 160 ? 5.784 46.964 -21.573 1.00 12.03 160 TYR B N 1
ATOM 2365 C CA . TYR B 1 160 ? 5.974 46.183 -20.340 1.00 11.19 160 TYR B CA 1
ATOM 2366 C C . TYR B 1 160 ? 6.903 45.039 -20.652 1.00 11.30 160 TYR B C 1
ATOM 2367 O O . TYR B 1 160 ? 6.574 44.202 -21.512 1.00 15.21 160 TYR B O 1
ATOM 2376 N N . LEU B 1 161 ? 8.091 45.047 -20.061 1.00 10.26 161 LEU B N 1
ATOM 2377 C CA . LEU B 1 161 ? 9.053 43.974 -20.251 1.00 10.44 161 LEU B CA 1
ATOM 2378 C C . LEU B 1 161 ? 8.859 42.853 -19.208 1.00 9.58 161 LEU B C 1
ATOM 2379 O O . LEU B 1 161 ? 9.163 41.665 -19.514 1.00 11.04 161 LEU B O 1
ATOM 2384 N N . LYS B 1 162 ? 8.429 43.209 -18.007 1.00 10.40 162 LYS B N 1
ATOM 2385 C CA . LYS B 1 162 ? 8.116 42.216 -16.960 1.00 13.64 162 LYS B CA 1
ATOM 2386 C C . LYS B 1 162 ? 6.939 42.710 -16.141 1.00 17.03 162 LYS B C 1
ATOM 2387 O O . LYS B 1 162 ? 6.923 43.865 -15.632 1.00 15.33 162 LYS B O 1
ATOM 2393 N N . ALA B 1 163 ? 5.955 41.816 -15.975 1.00 15.02 163 ALA B N 1
ATOM 2394 C CA . ALA B 1 163 ? 4.770 42.141 -15.193 1.00 13.65 163 ALA B CA 1
ATOM 2395 C C . ALA B 1 163 ? 4.882 41.642 -13.724 1.00 14.92 163 ALA B C 1
ATOM 2396 O O . ALA B 1 163 ? 5.550 40.643 -13.456 1.00 16.43 163 ALA B O 1
ATOM 2398 N N . PRO B 1 164 ? 4.165 42.305 -12.805 1.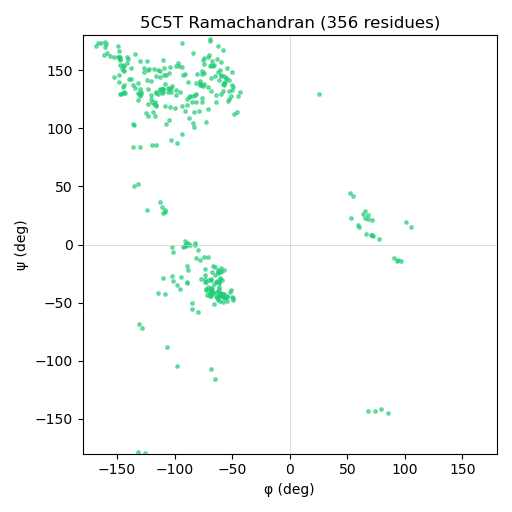00 15.60 164 PRO B N 1
ATOM 2399 C CA . PRO B 1 164 ? 4.098 41.809 -11.428 1.00 20.07 164 PRO B CA 1
ATOM 2400 C C . PRO B 1 164 ? 3.478 40.459 -11.336 1.00 17.85 164 PRO B C 1
ATOM 2401 O O . PRO B 1 164 ? 2.841 40.011 -12.274 1.00 20.65 164 PRO B O 1
ATOM 2405 N N . GLU B 1 165 ? 3.572 39.890 -10.146 1.00 20.53 165 GLU B N 1
ATOM 2406 C CA . GLU B 1 165 ? 2.937 38.593 -9.866 1.00 21.48 165 GLU B CA 1
ATOM 2407 C C . GLU B 1 165 ? 1.391 38.700 -9.835 1.00 23.77 165 GLU B C 1
ATOM 2408 O O . GLU B 1 165 ? 0.814 39.788 -9.948 1.00 21.06 165 GLU B O 1
ATOM 2414 N N . GLU B 1 166 ? 0.699 37.563 -9.688 1.00 17.88 166 GLU B N 1
ATOM 2415 C CA . GLU B 1 166 ? -0.759 37.586 -9.509 1.00 18.14 166 GLU B CA 1
ATOM 2416 C C . GLU B 1 166 ? -1.156 38.436 -8.268 1.00 16.40 166 GLU B C 1
ATOM 2417 O O . GLU B 1 166 ? -0.576 38.299 -7.190 1.00 16.57 166 GLU B O 1
ATOM 2423 N N . GLY B 1 167 ? -2.139 39.334 -8.445 1.00 22.47 167 GLY B N 1
ATOM 2424 C CA . GLY B 1 167 ? -2.525 40.273 -7.403 1.00 20.22 167 GLY B CA 1
ATOM 2425 C C . GLY B 1 167 ? -1.428 41.283 -7.072 1.00 17.61 167 GLY B C 1
ATOM 2426 O O . GLY B 1 167 ? -1.383 41.868 -5.976 1.00 22.95 167 GLY B O 1
ATOM 2427 N N . GLY B 1 168 ? -0.534 41.490 -8.038 1.00 14.98 168 GLY B N 1
ATOM 2428 C CA . GLY B 1 168 ? 0.732 42.166 -7.800 1.00 15.37 168 GLY B CA 1
ATOM 2429 C C . GLY B 1 168 ? 0.737 43.659 -8.026 1.00 16.43 168 GLY B C 1
ATOM 2430 O O . GLY B 1 168 ? 1.771 44.307 -7.811 1.00 19.67 168 GLY B O 1
ATOM 2431 N N . GLY B 1 169 ? -0.392 44.204 -8.440 1.00 16.53 169 GLY B N 1
ATOM 2432 C CA . GLY B 1 169 ? -0.507 45.646 -8.539 1.00 21.28 169 GLY B CA 1
ATOM 2433 C C . GLY B 1 169 ? 0.262 46.167 -9.729 1.00 18.89 169 GLY B C 1
ATOM 2434 O O . GLY B 1 169 ? 0.309 45.526 -10.769 1.00 16.51 169 GLY B O 1
ATOM 2435 N N . GLY B 1 170 ? 0.873 47.335 -9.580 1.00 17.35 170 GLY B N 1
ATOM 2436 C CA . GLY B 1 170 ? 1.668 47.896 -10.688 1.00 15.11 170 GLY B CA 1
ATOM 2437 C C . GLY B 1 170 ? 0.905 48.351 -11.941 1.00 13.83 170 GLY B C 1
ATOM 2438 O O . GLY B 1 170 ? 1.483 48.440 -13.023 1.00 12.11 170 GLY B O 1
ATOM 2439 N N . GLU B 1 171 ? -0.385 48.644 -11.834 1.00 13.80 171 GLU B N 1
ATOM 2440 C CA . GLU B 1 171 ? -1.110 49.069 -13.031 1.00 12.39 171 GLU B CA 1
ATOM 2441 C C . GLU B 1 171 ? -0.612 50.449 -13.491 1.00 11.35 171 GLU B C 1
ATOM 2442 O O . GLU B 1 171 ? -0.035 51.215 -12.675 1.00 14.20 171 GLU B O 1
ATOM 2448 N N . THR B 1 172 ? -0.772 50.722 -14.789 1.00 12.42 172 THR B N 1
ATOM 2449 C CA . THR B 1 172 ? -0.683 52.089 -15.297 1.00 13.56 172 THR B CA 1
ATOM 2450 C C . THR B 1 172 ? -2.081 52.666 -15.217 1.00 13.95 172 THR B C 1
ATOM 2451 O O . THR B 1 172 ? -3.025 52.160 -15.848 1.00 17.67 172 THR B O 1
ATOM 2455 N N . ASP B 1 173 ? -2.207 53.735 -14.454 1.00 13.14 173 ASP B N 1
ATOM 2456 C CA . ASP B 1 173 ? -3.481 54.385 -14.215 1.00 13.15 173 ASP B CA 1
ATOM 2457 C C . ASP B 1 173 ? -3.599 55.660 -15.038 1.00 12.90 173 ASP B C 1
ATOM 2458 O O . ASP B 1 173 ? -2.667 56.450 -15.079 1.00 12.95 173 ASP B O 1
ATOM 2463 N N . PHE B 1 174 ? -4.750 55.853 -15.665 1.00 11.05 174 PHE B N 1
ATOM 2464 C CA . PHE B 1 174 ? -5.109 57.101 -16.310 1.00 14.94 174 PHE B CA 1
ATOM 2465 C C . PHE B 1 174 ? -6.374 57.597 -15.619 1.00 14.96 174 PHE B C 1
ATOM 2466 O O . PHE B 1 174 ? -7.482 57.259 -16.014 1.00 14.15 174 PHE B O 1
ATOM 2474 N N . PRO B 1 175 ? -6.208 58.320 -14.510 1.00 16.89 175 PRO B N 1
ATOM 2475 C CA . PRO B 1 175 ? -7.390 58.569 -13.647 1.00 16.12 175 PRO B CA 1
ATOM 2476 C C . PRO B 1 175 ? -8.509 59.379 -14.290 1.00 16.04 175 PRO B C 1
ATOM 2477 O O . PRO B 1 175 ? -9.705 59.186 -13.976 1.00 20.00 175 PRO B O 1
ATOM 2481 N N . THR B 1 176 ? -8.140 60.286 -15.184 1.00 16.57 176 THR B N 1
ATOM 2482 C CA . THR B 1 176 ? -9.118 61.153 -15.819 1.00 18.83 176 THR B CA 1
ATOM 2483 C C . THR B 1 176 ? -9.927 60.363 -16.849 1.00 16.49 176 THR B C 1
ATOM 2484 O O . THR B 1 176 ? -11.102 60.628 -17.037 1.00 22.58 176 THR B O 1
ATOM 2488 N N . LEU B 1 177 ? -9.327 59.341 -17.450 1.00 17.88 177 LEU B N 1
ATOM 2489 C CA . LEU B 1 177 ? -10.034 58.477 -18.383 1.00 22.30 177 LEU B CA 1
ATOM 2490 C C . LEU B 1 177 ? -10.697 57.274 -17.684 1.00 22.23 177 LEU B C 1
ATOM 2491 O O . LEU B 1 177 ? -11.318 56.428 -18.344 1.00 22.75 177 LEU B O 1
ATOM 2496 N N . LYS B 1 178 ? -10.526 57.161 -16.355 1.00 17.21 178 LYS B N 1
ATOM 2497 C CA . LYS B 1 178 ? -11.080 56.047 -15.582 1.00 16.23 178 LYS B CA 1
ATOM 2498 C C . LYS B 1 178 ? -10.712 54.686 -16.137 1.00 18.38 178 LYS B C 1
ATOM 2499 O O . LYS B 1 178 ? -11.559 53.768 -16.201 1.00 20.55 178 LYS B O 1
ATOM 2505 N N . THR B 1 179 ? -9.437 54.540 -16.493 1.00 13.33 179 THR B N 1
ATOM 2506 C CA . THR B 1 179 ? -8.873 53.325 -17.037 1.00 16.00 179 THR B CA 1
ATOM 2507 C C . THR B 1 179 ? -7.552 53.003 -16.366 1.00 15.05 179 THR B C 1
ATOM 2508 O O . THR B 1 179 ? -6.693 53.889 -16.224 1.00 16.99 179 THR B O 1
ATOM 2512 N N . LYS B 1 180 ? -7.386 51.738 -16.003 1.00 14.42 180 LYS B N 1
ATOM 2513 C CA . LYS B 1 180 ? -6.138 51.207 -15.451 1.00 16.82 180 LYS B CA 1
ATOM 2514 C C . LYS B 1 180 ? -5.711 50.064 -16.352 1.00 28.16 180 LYS B C 1
ATOM 2515 O O . LYS B 1 180 ? -6.527 49.217 -16.709 1.00 30.86 180 LYS B O 1
ATOM 2521 N N . ILE B 1 181 ? -4.438 50.043 -16.724 1.00 17.14 181 ILE B N 1
ATOM 2522 C CA . ILE B 1 181 ? -3.909 49.011 -17.622 1.00 18.68 181 ILE B CA 1
ATOM 2523 C C . ILE B 1 181 ? -3.066 48.011 -16.805 1.00 19.64 181 ILE B C 1
ATOM 2524 O O . ILE B 1 181 ? -2.145 48.376 -16.046 1.00 16.23 181 ILE B O 1
ATOM 2529 N N . LYS B 1 182 ? -3.335 46.725 -17.010 1.00 20.73 182 LYS B N 1
ATOM 2530 C CA . LYS B 1 182 ? -2.622 45.676 -16.321 1.00 21.35 182 LYS B CA 1
ATOM 2531 C C . LYS B 1 182 ? -1.323 45.358 -17.074 1.00 14.05 182 LYS B C 1
ATOM 2532 O O . LYS B 1 182 ? -1.395 45.049 -18.238 1.00 17.91 182 LYS B O 1
ATOM 2538 N N . PRO B 1 183 ? -0.145 45.452 -16.425 1.00 17.31 183 PRO B N 1
ATOM 2539 C CA . PRO B 1 183 ? 1.025 45.000 -17.207 1.00 14.63 183 PRO B CA 1
ATOM 2540 C C . PRO B 1 183 ? 0.921 43.584 -17.737 1.00 12.85 183 PRO B C 1
ATOM 2541 O O . PRO B 1 183 ? 0.445 42.666 -17.055 1.00 13.97 183 PRO B O 1
ATOM 2545 N N . LYS B 1 184 ? 1.445 43.400 -18.932 1.00 12.89 184 LYS B N 1
ATOM 2546 C CA . LYS B 1 184 ? 1.571 42.082 -19.548 1.00 15.29 184 LYS B CA 1
ATOM 2547 C C . LYS B 1 184 ? 2.833 42.076 -20.382 1.00 16.11 184 LYS B C 1
ATOM 2548 O O . LYS B 1 184 ? 3.050 43.014 -21.184 1.00 14.19 184 LYS B O 1
ATOM 2554 N N . LYS B 1 185 ? 3.674 41.062 -20.197 1.00 13.04 185 LYS B N 1
ATOM 2555 C CA . LYS B 1 185 ? 4.937 40.991 -20.915 1.00 11.23 185 LYS B CA 1
ATOM 2556 C C . LYS B 1 185 ? 4.722 41.123 -22.408 1.00 13.01 185 LYS B C 1
ATOM 2557 O O . LYS B 1 185 ? 3.906 40.384 -23.014 1.00 15.34 185 LYS B O 1
ATOM 2563 N N . GLY B 1 186 ? 5.420 42.100 -22.999 1.00 10.42 186 GLY B N 1
ATOM 2564 C CA . GLY B 1 186 ? 5.393 42.345 -24.407 1.00 10.58 186 GLY B CA 1
ATOM 2565 C C . GLY B 1 186 ? 4.350 43.306 -24.927 1.00 10.78 186 GLY B C 1
ATOM 2566 O O . GLY B 1 186 ? 4.406 43.664 -26.089 1.00 11.66 186 GLY B O 1
ATOM 2567 N N . THR B 1 187 ? 3.391 43.664 -24.076 1.00 12.22 187 THR B N 1
ATOM 2568 C CA . THR B 1 187 ? 2.353 44.613 -24.393 1.00 11.96 187 THR B CA 1
ATOM 2569 C C . THR B 1 187 ? 2.885 46.026 -24.312 1.00 10.80 187 THR B C 1
ATOM 2570 O O . THR B 1 187 ? 3.635 46.350 -23.391 1.00 13.34 187 THR B O 1
ATOM 2574 N N . SER B 1 188 ? 2.501 46.820 -25.299 1.00 11.43 188 SER B N 1
ATOM 2575 C CA . SER B 1 188 ? 2.787 48.257 -25.265 1.00 12.89 188 SER B CA 1
ATOM 2576 C C . SER B 1 188 ? 1.527 49.077 -25.063 1.00 12.73 188 SER B C 1
ATOM 2577 O O . SER B 1 188 ? 0.437 48.663 -25.434 1.00 12.73 188 SER B O 1
ATOM 2580 N N . ILE B 1 189 ? 1.722 50.296 -24.584 1.00 9.86 189 ILE B N 1
ATOM 2581 C CA . ILE B 1 189 ? 0.679 51.292 -24.438 1.00 9.70 189 ILE B CA 1
ATOM 2582 C C . ILE B 1 189 ? 1.269 52.554 -25.059 1.00 9.90 189 ILE B C 1
ATOM 2583 O O . ILE B 1 189 ? 2.393 53.008 -24.695 1.00 11.10 189 ILE B O 1
ATOM 2588 N N . PHE B 1 190 ? 0.547 53.078 -26.022 1.00 13.78 190 PHE B N 1
ATOM 2589 C CA . PHE B 1 190 ? 0.895 54.330 -26.664 1.00 12.04 190 PHE B CA 1
ATOM 2590 C C . PHE B 1 190 ? -0.073 55.354 -26.119 1.00 11.14 190 PHE B C 1
ATOM 2591 O O . PHE B 1 190 ? -1.283 55.070 -26.108 1.00 13.33 190 PHE B O 1
ATOM 2599 N N . PHE B 1 191 ? 0.410 56.538 -25.706 1.00 10.89 191 PHE B N 1
ATOM 2600 C CA . PHE B 1 191 ? -0.521 57.622 -25.402 1.00 11.18 191 PHE B CA 1
ATOM 2601 C C . PHE B 1 191 ? 0.026 58.987 -25.806 1.00 11.45 191 PHE B C 1
ATOM 2602 O O . PHE B 1 191 ? 1.249 59.211 -25.827 1.00 11.65 191 PHE B O 1
ATOM 2610 N N . TRP B 1 192 ? -0.897 59.871 -26.154 1.00 11.92 192 TRP B N 1
ATOM 2611 C CA . TRP B 1 192 ? -0.565 61.249 -26.544 1.00 12.26 192 TRP B CA 1
ATOM 2612 C C . TRP B 1 192 ? -0.284 62.066 -25.304 1.00 12.79 192 TRP B C 1
ATOM 2613 O O . TRP B 1 192 ? -0.987 61.913 -24.312 1.00 13.92 192 TRP B O 1
ATOM 2624 N N . VAL B 1 193 ? 0.716 62.942 -25.385 1.00 12.64 193 VAL B N 1
ATOM 2625 C CA . VAL B 1 193 ? 1.156 63.767 -24.245 1.00 12.48 193 VAL B CA 1
ATOM 2626 C C . VAL B 1 193 ? 0.867 65.240 -24.542 1.00 14.17 193 VAL B C 1
ATOM 2627 O O . VAL B 1 193 ? 0.447 65.971 -23.650 1.00 13.03 193 VAL B O 1
ATOM 2631 N N . ALA B 1 194 ? 1.126 65.672 -25.777 1.00 15.31 194 ALA B N 1
ATOM 2632 C CA . ALA B 1 194 ? 0.882 67.072 -26.154 1.00 16.06 194 ALA B CA 1
ATOM 2633 C C . ALA B 1 194 ? 0.485 67.227 -27.620 1.00 14.07 194 ALA B C 1
ATOM 2634 O O . ALA B 1 194 ? 0.727 66.344 -28.447 1.00 15.27 194 ALA B O 1
ATOM 2636 N N . ASP B 1 195 ? -0.126 68.371 -27.943 1.00 16.48 195 ASP B N 1
ATOM 2637 C CA . ASP B 1 195 ? -0.585 68.622 -29.285 1.00 19.77 195 ASP B CA 1
ATOM 2638 C C . ASP B 1 195 ? 0.607 68.967 -30.157 1.00 18.71 195 ASP B C 1
ATOM 2639 O O . ASP B 1 195 ? 1.394 69.840 -29.780 1.00 19.74 195 ASP B O 1
ATOM 2644 N N . PRO B 1 196 ? 0.778 68.252 -31.283 1.00 15.20 196 PRO B N 1
ATOM 2645 C CA . PRO B 1 196 ? 1.933 68.534 -32.146 1.00 17.42 196 PRO B CA 1
ATOM 2646 C C . PRO B 1 196 ? 1.985 69.934 -32.748 1.00 22.29 196 PRO B C 1
ATOM 2647 O O . PRO B 1 196 ? 3.071 70.385 -33.083 1.00 24.09 196 PRO B O 1
ATOM 2651 N N . VAL B 1 197 ? 0.862 70.628 -32.879 1.00 18.85 197 VAL B N 1
ATOM 2652 C CA . VAL B 1 197 ? 0.911 72.011 -33.376 1.00 20.27 197 VAL B CA 1
ATOM 2653 C C . VAL B 1 197 ? 1.310 72.995 -32.267 1.00 21.26 197 VAL B C 1
ATOM 2654 O O . VAL B 1 197 ? 2.255 73.793 -32.421 1.00 23.08 197 VAL B O 1
ATOM 2658 N N . THR B 1 198 ? 0.533 73.016 -31.194 1.00 25.11 198 THR B N 1
ATOM 2659 C CA . THR B 1 198 ? 0.722 74.002 -30.142 1.00 23.76 198 THR B CA 1
ATOM 2660 C C . THR B 1 198 ? 1.704 73.568 -29.075 1.00 22.61 198 THR B C 1
ATOM 2661 O O . THR B 1 198 ? 2.229 74.413 -28.346 1.00 24.91 198 THR B O 1
ATOM 2665 N N . ARG B 1 199 ? 1.916 72.253 -28.957 1.00 20.18 199 ARG B N 1
ATOM 2666 C CA . ARG B 1 199 ? 2.810 71.665 -27.941 1.00 18.23 199 ARG B CA 1
ATOM 2667 C C . ARG B 1 199 ? 2.223 71.778 -26.507 1.00 18.26 199 ARG B C 1
ATOM 2668 O O . ARG B 1 199 ? 2.919 71.465 -25.529 1.00 17.88 199 ARG B O 1
ATOM 2676 N N . LYS B 1 200 ? 0.960 72.208 -26.392 1.00 19.26 200 LYS B N 1
ATOM 2677 C CA . LYS B 1 200 ? 0.283 72.227 -25.078 1.00 16.15 200 LYS B CA 1
ATOM 2678 C C . LYS B 1 200 ? -0.147 70.817 -24.680 1.00 17.14 200 LYS B C 1
ATOM 2679 O O . LYS B 1 200 ? -0.478 69.997 -25.527 1.00 18.42 200 LYS B O 1
ATOM 2685 N N . LEU B 1 201 ? -0.165 70.545 -23.375 1.00 17.04 201 LEU B N 1
ATOM 2686 C CA . LEU B 1 201 ? -0.483 69.215 -22.881 1.00 16.48 201 LEU B CA 1
ATOM 2687 C C . LEU B 1 201 ? -1.945 68.793 -23.113 1.00 16.08 201 LEU B C 1
ATOM 2688 O O . LEU B 1 201 ? -2.861 69.619 -22.987 1.00 20.10 201 LEU B O 1
ATOM 2693 N N . TYR B 1 202 ? -2.159 67.514 -23.406 1.00 15.72 202 TYR B N 1
ATOM 2694 C CA . TYR B 1 202 ? -3.480 66.898 -23.238 1.00 14.61 202 TYR B CA 1
ATOM 2695 C C . TYR B 1 202 ? -3.578 66.484 -21.781 1.00 14.97 202 TYR B C 1
ATOM 2696 O O . TYR B 1 202 ? -2.948 65.486 -21.388 1.00 17.02 202 TYR B O 1
ATOM 2705 N N . LYS B 1 203 ? -4.323 67.207 -20.946 1.00 20.83 203 LYS B N 1
ATOM 2706 C CA . LYS B 1 203 ? -4.334 66.836 -19.532 1.00 23.19 203 LYS B CA 1
ATOM 2707 C C . LYS B 1 203 ? -5.171 65.559 -19.276 1.00 20.26 203 LYS B C 1
ATOM 2708 O O . LYS B 1 203 ? -5.108 64.965 -18.199 1.00 19.22 203 LYS B O 1
ATOM 2714 N N . GLU B 1 204 ? -5.925 65.099 -20.273 1.00 16.15 204 GLU B N 1
ATOM 2715 C CA . GLU B 1 204 ? -6.621 63.837 -20.147 1.00 20.22 204 GLU B CA 1
ATOM 2716 C C . GLU B 1 204 ? -5.665 62.661 -19.899 1.00 16.85 204 GLU B C 1
ATOM 2717 O O . GLU B 1 204 ? -6.104 61.641 -19.441 1.00 15.62 204 GLU B O 1
ATOM 2723 N N . THR B 1 205 ? -4.372 62.784 -20.228 1.00 15.61 205 THR B N 1
ATOM 2724 C CA . THR B 1 205 ? -3.464 61.645 -20.066 1.00 12.55 205 THR B CA 1
ATOM 2725 C C . THR B 1 205 ? -2.487 61.827 -18.909 1.00 15.41 205 THR B C 1
ATOM 2726 O O . THR B 1 205 ? -1.367 61.292 -18.918 1.00 12.95 205 THR B O 1
ATOM 2730 N N . LEU B 1 206 ? -2.923 62.589 -17.918 1.00 13.68 206 LEU B N 1
ATOM 2731 C CA . LEU B 1 206 ? -2.397 62.412 -16.544 1.00 14.76 206 LEU B CA 1
ATOM 2732 C C . LEU B 1 206 ? -2.309 60.917 -16.240 1.00 12.07 206 LEU B C 1
ATOM 2733 O O . LEU B 1 206 ? -3.259 60.175 -16.476 1.00 11.98 206 LEU B O 1
ATOM 2738 N N . HIS B 1 207 ? -1.173 60.452 -15.731 1.00 11.84 207 HIS B N 1
ATOM 2739 C CA . HIS B 1 207 ? -1.034 59.006 -15.513 1.00 11.38 207 HIS B CA 1
ATOM 2740 C C . HIS B 1 207 ? -0.065 58.700 -14.378 1.00 13.28 207 HIS B C 1
ATOM 2741 O O . HIS B 1 207 ? 0.736 59.539 -13.965 1.00 11.93 207 HIS B O 1
ATOM 2748 N N . ALA B 1 208 ? -0.172 57.479 -13.875 1.00 12.81 208 ALA B N 1
ATOM 2749 C CA . ALA B 1 208 ? 0.700 57.032 -12.793 1.00 11.93 208 ALA B CA 1
ATOM 2750 C C . ALA B 1 208 ? 1.024 55.539 -12.934 1.00 11.30 208 ALA B C 1
ATOM 2751 O O . ALA B 1 208 ? 0.283 54.751 -13.505 1.00 15.01 208 ALA B O 1
ATOM 2753 N N . GLY B 1 209 ? 2.173 55.183 -12.434 1.00 12.51 209 GLY B N 1
ATOM 2754 C CA . GLY B 1 209 ? 2.468 53.793 -12.139 1.00 11.53 209 GLY B CA 1
ATOM 2755 C C . GLY B 1 209 ? 2.081 53.448 -10.695 1.00 13.90 209 GLY B C 1
ATOM 2756 O O . GLY B 1 209 ? 2.661 54.008 -9.759 1.00 15.03 209 GLY B O 1
ATOM 2757 N N . LEU B 1 210 ? 1.097 52.573 -10.503 1.00 13.12 210 LEU B N 1
ATOM 2758 C CA . LEU B 1 210 ? 0.607 52.240 -9.163 1.00 13.80 210 LEU B CA 1
ATOM 2759 C C . LEU B 1 210 ? 1.597 51.317 -8.432 1.00 13.01 210 LEU B C 1
ATOM 2760 O O . LEU B 1 210 ? 2.438 50.655 -9.042 1.00 13.66 210 LEU B O 1
ATOM 2765 N N . PRO B 1 211 ? 1.508 51.286 -7.103 1.00 16.49 211 PRO B N 1
ATOM 2766 C CA . PRO B 1 211 ? 2.531 50.500 -6.397 1.00 16.80 211 PRO B CA 1
ATOM 2767 C C . PRO B 1 211 ? 2.541 49.050 -6.805 1.00 12.22 211 PRO B C 1
ATOM 2768 O O . PRO B 1 211 ? 1.477 48.448 -7.030 1.00 15.10 211 PRO B O 1
ATOM 2772 N N . VAL B 1 212 ? 3.747 48.497 -6.834 1.00 14.70 212 VAL B N 1
ATOM 2773 C CA . VAL B 1 212 ? 3.922 47.071 -6.990 1.00 12.83 212 VAL B CA 1
ATOM 2774 C C . VAL B 1 212 ? 3.746 46.417 -5.606 1.00 15.59 212 VAL B C 1
ATOM 2775 O O . VAL B 1 212 ? 4.411 46.787 -4.636 1.00 17.01 212 VAL B O 1
ATOM 2779 N N . LYS B 1 213 ? 2.890 45.406 -5.549 1.00 19.42 213 LYS B N 1
ATOM 2780 C CA . LYS B 1 213 ? 2.658 44.697 -4.310 1.00 21.35 213 LYS B CA 1
ATOM 2781 C C . LYS B 1 213 ? 3.535 43.451 -4.221 1.00 26.30 213 LYS B C 1
ATOM 2782 O O . LYS B 1 213 ? 4.071 43.143 -3.141 1.00 30.62 213 LYS B O 1
ATOM 2788 N N . SER B 1 214 ? 3.717 42.757 -5.344 1.00 17.96 214 SER B N 1
ATOM 2789 C CA . SER B 1 214 ? 4.484 41.497 -5.355 1.00 18.36 214 SER B CA 1
ATOM 2790 C C . SER B 1 214 ? 5.190 41.317 -6.682 1.00 16.80 214 SER B C 1
ATOM 2791 O O . SER B 1 214 ? 4.691 41.754 -7.704 1.00 18.03 214 SER B O 1
ATOM 2794 N N . GLY B 1 215 ? 6.379 40.716 -6.644 1.00 19.17 215 GLY B N 1
ATOM 2795 C CA . GLY B 1 215 ? 7.186 40.549 -7.848 1.00 13.95 215 GLY B CA 1
ATOM 2796 C C . GLY B 1 215 ? 7.942 41.820 -8.234 1.00 15.32 215 GLY B C 1
ATOM 2797 O O . GLY B 1 215 ? 8.455 42.575 -7.372 1.00 17.28 215 GLY B O 1
ATOM 2798 N N . GLU B 1 216 ? 8.012 42.051 -9.542 1.00 15.25 216 GLU B N 1
ATOM 2799 C CA . GLU B 1 216 ? 8.725 43.221 -10.055 1.00 14.79 216 GLU B CA 1
ATOM 2800 C C . GLU B 1 216 ? 8.026 43.675 -11.307 1.00 13.67 216 GLU B C 1
ATOM 2801 O O . GLU B 1 216 ? 7.250 42.914 -11.911 1.00 15.97 216 GLU B O 1
ATOM 2807 N N . LYS B 1 217 ? 8.258 44.933 -11.683 1.00 12.13 217 LYS B N 1
ATOM 2808 C CA . LYS B 1 217 ? 7.683 45.522 -12.914 1.00 9.52 217 LYS B CA 1
ATOM 2809 C C . LYS B 1 217 ? 8.846 46.187 -13.638 1.00 10.53 217 LYS B C 1
ATOM 2810 O O . LYS B 1 217 ? 9.569 46.980 -13.050 1.00 12.71 217 LYS B O 1
ATOM 2816 N N . ILE B 1 218 ? 9.001 45.888 -14.927 1.00 11.13 218 ILE B N 1
ATOM 2817 C CA . ILE B 1 218 ? 10.097 46.470 -15.698 1.00 9.67 218 ILE B CA 1
ATOM 2818 C C . ILE B 1 218 ? 9.486 47.007 -16.983 1.00 10.53 218 ILE B C 1
ATOM 2819 O O . ILE B 1 218 ? 8.719 46.310 -17.650 1.00 11.15 218 ILE B O 1
ATOM 2824 N N . ILE B 1 219 ? 9.798 48.263 -17.308 1.00 10.71 219 ILE B N 1
ATOM 2825 C CA . ILE B 1 219 ? 9.207 48.920 -18.485 1.00 10.78 219 ILE B CA 1
ATOM 2826 C C . ILE B 1 219 ? 10.298 49.552 -19.333 1.00 9.72 219 ILE B C 1
ATOM 2827 O O . ILE B 1 219 ? 11.410 49.848 -18.833 1.00 11.48 219 ILE B O 1
ATOM 2832 N N . ALA B 1 220 ? 9.978 49.761 -20.603 1.00 10.99 220 ALA B N 1
ATOM 2833 C CA . ALA B 1 220 ? 10.809 50.507 -21.555 1.00 11.44 220 ALA B CA 1
ATOM 2834 C C . ALA B 1 220 ? 9.978 51.693 -22.075 1.00 9.88 220 ALA B C 1
ATOM 2835 O O . ALA B 1 220 ? 8.838 51.540 -22.533 1.00 11.16 220 ALA B O 1
ATOM 2837 N N . ASN B 1 221 ? 10.514 52.900 -21.936 1.00 10.04 221 ASN B N 1
ATOM 2838 C CA . ASN B 1 221 ? 9.812 54.119 -22.385 1.00 10.79 221 ASN B CA 1
ATOM 2839 C C . ASN B 1 221 ? 10.464 54.683 -23.611 1.00 10.41 221 ASN B C 1
ATOM 2840 O O . ASN B 1 221 ? 11.659 55.058 -23.556 1.00 11.06 221 ASN B O 1
ATOM 2845 N N . GLN B 1 222 ? 9.721 54.765 -24.711 1.00 11.44 222 GLN B N 1
ATOM 2846 C CA . GLN B 1 222 ? 10.125 55.519 -25.902 1.00 11.53 222 GLN B CA 1
ATOM 2847 C C . GLN B 1 222 ? 9.343 56.807 -26.005 1.00 10.92 222 GLN B C 1
ATOM 2848 O O . GLN B 1 222 ? 8.180 56.787 -26.392 1.00 12.25 222 GLN B O 1
ATOM 2854 N N . TRP B 1 223 ? 10.004 57.927 -25.728 1.00 10.82 223 TRP B N 1
ATOM 2855 C CA . TRP B 1 223 ? 9.359 59.245 -25.822 1.00 10.95 223 TRP B CA 1
ATOM 2856 C C . TRP B 1 223 ? 9.618 59.808 -27.198 1.00 12.32 223 TRP B C 1
ATOM 2857 O O . TRP B 1 223 ? 10.685 59.578 -27.789 1.00 12.30 223 TRP B O 1
ATOM 2868 N N . ILE B 1 224 ? 8.605 60.536 -27.662 1.00 11.35 224 ILE B N 1
ATOM 2869 C CA . ILE B 1 224 ? 8.545 61.141 -28.988 1.00 13.32 224 ILE B CA 1
ATOM 2870 C C . ILE B 1 224 ? 8.505 62.660 -28.803 1.00 12.65 224 ILE B C 1
ATOM 2871 O O . ILE B 1 224 ? 7.592 63.170 -28.144 1.00 14.10 224 ILE B O 1
ATOM 2876 N N . ARG B 1 225 ? 9.494 63.363 -29.351 1.00 13.36 225 ARG B N 1
ATOM 2877 C CA . ARG B 1 225 ? 9.616 64.783 -29.099 1.00 14.67 225 ARG B CA 1
ATOM 2878 C C . ARG B 1 225 ? 9.375 65.675 -30.306 1.00 13.98 225 ARG B C 1
ATOM 2879 O O . ARG B 1 225 ? 9.689 65.328 -31.440 1.00 13.39 225 ARG B O 1
ATOM 2887 N N . ALA B 1 226 ? 8.864 66.869 -30.035 1.00 15.55 226 ALA B N 1
ATOM 2888 C CA . ALA B 1 226 ? 8.815 67.890 -31.063 1.00 17.07 226 ALA B C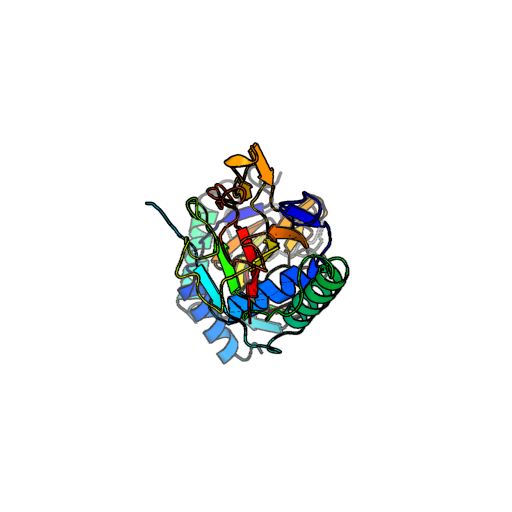A 1
ATOM 2889 C C . ALA B 1 226 ? 10.230 68.286 -31.513 1.00 15.91 226 ALA B C 1
ATOM 2890 O O . ALA B 1 226 ? 11.219 68.148 -30.774 1.00 16.62 226 ALA B O 1
ATOM 2892 N N . VAL B 1 227 ? 10.262 68.872 -32.708 1.00 18.70 227 VAL B N 1
ATOM 2893 C CA . VAL B 1 227 ? 11.474 69.258 -33.435 1.00 18.76 227 VAL B CA 1
ATOM 2894 C C . VAL B 1 227 ? 11.529 70.752 -33.553 1.00 22.05 227 VAL B C 1
ATOM 2895 O O . VAL B 1 227 ? 10.585 71.379 -34.016 1.00 23.89 227 VAL B O 1
ATOM 2899 N N . LYS B 1 228 ? 12.668 71.299 -33.172 1.00 19.57 228 LYS B N 1
ATOM 2900 C CA . LYS B 1 228 ? 12.939 72.707 -33.392 1.00 24.11 228 LYS B CA 1
ATOM 2901 C C . LYS B 1 228 ? 13.439 72.941 -34.828 1.00 17.68 228 LYS B C 1
ATOM 2902 O O . LYS B 1 228 ? 13.019 73.940 -35.462 1.00 23.10 228 LYS B O 1
#

B-factor: mean 21.52, std 9.68, range [8.39, 60.29]

Solvent-accessible surface area: 17598 Å² total; per-residue (Å²): 117,13,9,83,56,101,54,75,38,113,54,79,55,6,2,54,83,120,23,0,22,57,0,0,12,20,0,67,155,76,56,4,125,162,130,66,122,59,21,52,57,17,101,2,105,100,56,79,36,107,0,1,67,72,1,29,105,62,0,102,89,33,4,93,68,10,130,121,26,10,131,162,50,80,55,32,45,1,9,0,4,26,7,102,74,49,22,50,58,79,78,33,68,15,17,89,98,24,88,141,91,10,40,154,74,4,47,2,0,1,0,13,0,0,0,32,32,21,112,169,66,4,17,0,51,5,21,0,48,80,50,186,30,128,18,157,4,122,55,0,1,0,0,0,3,2,4,0,39,37,128,62,47,88,21,26,111,62,4,34,13,8,10,46,69,2,150,35,23,33,3,2,8,1,12,1,19,0,64,10,108,118,12,10,81,56,98,51,69,40,113,60,90,54,5,2,49,86,137,33,0,61,64,0,15,84,21,0,72,188,78,56,5,126,145,56,20,52,63,17,100,2,103,100,55,78,33,108,1,1,70,76,1,30,113,65,0,106,87,30,4,72,80,11,155,139,27,12,130,152,49,88,52,30,49,1,5,0,3,28,6,77,73,50,21,89,58,144,80,36,70,17,20,80,89,21,104,143,89,11,42,124,76,4,44,2,0,1,0,13,0,0,0,76,32,20,54,42,41,2,16,0,51,6,19,0,48,80,50,182,32,127,16,152,6,123,58,0,1,1,0,2,3,2,4,0,33,34,124,59,58,77,20,28,104,62,4,31,13,8,9,44,70,3,152,29,25,29,4,2,10,1,12,1,14,0,64,10,63,204

CATH classification: 2.60.120.620

Nearest PDB structures (foldseek):
  5c5t-assembly2_B  TM=1.006E+00  e=4.717E-39  Paramecium bursaria Chlorella virus 1
  5c5t-assembly1_A  TM=1.002E+00  e=5.347E-37  Paramecium bursaria Chlorella virus 1
  5c5u-assembly2_B  TM=9.889E-01  e=1.455E-34  Paramecium bursaria Chlorella virus 1
  5c5u-assembly1_A  TM=9.903E-01  e=1.838E-34  Paramecium bursaria Chlorella virus 1
  5hv0-assembly1_B  TM=8.441E-01  e=2.247E-14  Bacillus anthracis

Secondary structure (DSSP, 8-state):
--GGG-SEEEETTSS-HHHHHHHHHHHHHTT----SEE-EEEE--TTS-HHHHHHHHHHHHHHGGGTTT--S-EEPPPEEEEE-TT-EEEEE-SS---SSS--TT-EEEEEEEEEE---TT-B-PEEEGGGTEEEPP-TT-EEEEE-B-TTT--B-GGG-EEEPPB-SS-EEEEEEEEE--/--GGG-SEEEETTSS-HHHHHHHHHHHHHTT---BSEEEEPPTTS-HHHHHHHHHHHHHHGGGTTT----EEPPPEEEEE-TT-BEEEE-SS---SSS--TT-EEEEEEEEEE---TT-B-PEEEGGGTEEE---TT-EEEEE-B-TTT--B-GGG-EEEPPB-SS-EEEEEEEEE---

Foldseek 3Di:
DPQVPDQKDKDAQLDDLVLLVVVVVVVVVVPQPVAFFFWGKDWDDVPRDVSQVSVVVVVVVVCVVRCVQAPDKDKDTKMKIKADAVGKGHWDAPWDADDPCGDQWTFFKKKKAWSDFFDDVFAFWKDQVLVPDTHGHDHNMIMIGTAAGLVRRHGPNSRGIMGTGTHGDMTMMMMITMIHD/DPQVPDQKDKDAQLDDLVLLVVVVVVFVVVPQVCFWGKDWDDVPRDPSQVSNVVSVVVVCVVRCVQAPDKDKDTKMKIKADAPRKFPWDAPWDADDPCGDQFTFFKKKKAWSDFFDVVFAFWKDQVLVPDTHGHDHNMIMIGTAAGQPRSHGPNSRGIMGTGTHGDMTMMMMITMTHDD

Organism: Paramecium bursaria Chlorella virus 1 (NCBI:txid10506)